Protein AF-0000000076065727 (afdb_homodimer)

Radius of gyration: 20.32 Å; Cα contacts (8 Å, |Δi|>4): 740; chains: 2; bounding box: 32×68×44 Å

Organism: Dicentrarchus labrax (NCBI:txid13489)

Solvent-accessible surface area (backbone atoms only — not comparable to full-atom values): 15071 Å² total; per-residue (Å²): 43,41,52,38,26,87,69,12,30,67,60,33,26,39,52,45,35,35,47,20,70,47,58,46,45,59,15,28,48,42,33,45,42,71,75,45,34,38,30,34,37,10,70,72,46,74,75,79,45,56,55,24,84,78,73,44,63,38,70,69,40,68,48,96,85,51,63,32,70,40,60,31,29,26,28,46,38,59,85,56,86,46,38,32,43,41,26,31,32,37,26,60,26,60,39,65,87,45,48,82,70,41,27,52,31,34,32,54,77,64,60,64,66,59,53,53,53,57,52,66,53,62,46,39,87,87,70,23,26,42,72,62,87,47,58,26,63,35,62,48,43,34,41,33,56,76,43,122,44,41,52,38,27,88,70,14,29,67,60,32,26,39,52,45,36,36,46,19,69,46,58,47,45,60,14,28,48,42,32,44,43,71,73,45,35,37,31,32,37,11,71,74,47,74,74,80,46,56,54,24,85,78,73,44,62,38,70,68,37,68,50,96,84,52,66,33,71,40,59,32,29,25,28,47,40,59,86,55,85,45,38,32,43,41,26,32,31,37,25,60,27,60,38,66,87,46,47,80,69,40,27,51,30,33,33,54,78,64,62,64,65,58,52,53,54,59,53,66,54,61,46,38,89,87,69,22,26,42,74,62,88,45,58,25,62,35,62,49,44,34,41,33,57,77,43,123

Structure (mmCIF, N/CA/C/O backbone):
data_AF-0000000076065727-model_v1
#
loop_
_entity.id
_entity.type
_entity.pdbx_description
1 polymer 'Peptidyl-prolyl cis-trans isomerase'
#
loop_
_atom_site.group_PDB
_atom_site.id
_atom_site.type_symbol
_atom_site.label_atom_id
_atom_site.label_alt_id
_atom_site.label_comp_id
_atom_site.label_asym_id
_atom_site.label_entity_id
_atom_site.label_seq_id
_atom_site.pdbx_PDB_ins_code
_atom_site.Cartn_x
_atom_site.Cartn_y
_atom_site.Cartn_z
_atom_site.occupancy
_atom_site.B_iso_or_equiv
_atom_site.auth_seq_id
_atom_site.auth_comp_id
_atom_site.auth_asym_id
_atom_site.auth_atom_id
_atom_site.pdbx_PDB_model_num
ATOM 1 N N . MET A 1 1 ? 6.582 8.008 -0.818 1 95.94 1 MET A N 1
ATOM 2 C CA . MET A 1 1 ? 6.82 7.852 0.614 1 95.94 1 MET A CA 1
ATOM 3 C C . MET A 1 1 ? 6.887 6.375 0.997 1 95.94 1 MET A C 1
ATOM 5 O O . MET A 1 1 ? 6.184 5.547 0.419 1 95.94 1 MET A O 1
ATOM 9 N N . PHE A 1 2 ? 7.797 6.082 1.931 1 96.12 2 PHE A N 1
ATOM 10 C CA . PHE A 1 2 ? 7.949 4.773 2.551 1 96.12 2 PHE A CA 1
ATOM 11 C C . PHE A 1 2 ? 7.062 4.652 3.785 1 96.12 2 PHE A C 1
ATOM 13 O O . PHE A 1 2 ? 6.973 5.586 4.586 1 96.12 2 PHE A O 1
ATOM 20 N N . LEU A 1 3 ? 6.406 3.498 3.959 1 97.25 3 LEU A N 1
ATOM 21 C CA . LEU A 1 3 ? 5.52 3.293 5.098 1 97.25 3 LEU A CA 1
ATOM 22 C C . LEU A 1 3 ? 6.156 2.359 6.121 1 97.25 3 LEU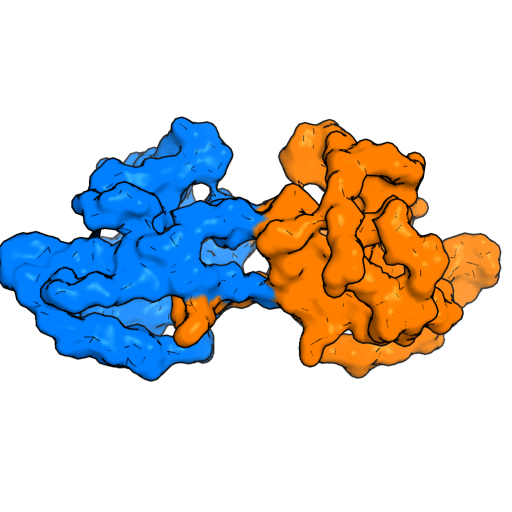 A C 1
ATOM 24 O O . LEU A 1 3 ? 6.777 1.359 5.758 1 97.25 3 LEU A O 1
ATOM 28 N N . PHE A 1 4 ? 5.977 2.723 7.395 1 96.75 4 PHE A N 1
ATOM 29 C CA . PHE A 1 4 ? 6.52 1.927 8.492 1 96.75 4 PHE A CA 1
ATOM 30 C C . PHE A 1 4 ? 5.488 0.918 8.984 1 96.75 4 PHE A C 1
ATOM 32 O O . PHE A 1 4 ? 5.039 0.992 10.133 1 96.75 4 PHE A O 1
ATOM 39 N N . CYS A 1 5 ? 5.254 -0.107 8.273 1 93.75 5 CYS A N 1
ATOM 40 C CA . CYS A 1 5 ? 4.156 -1.031 8.531 1 93.75 5 CYS A CA 1
ATOM 41 C C . CYS A 1 5 ? 4.453 -1.905 9.742 1 93.75 5 CYS A C 1
ATOM 43 O O . CYS A 1 5 ? 3.533 -2.359 10.43 1 93.75 5 CYS A O 1
ATOM 45 N N . GLU A 1 6 ? 5.723 -2.109 10.07 1 91.69 6 GLU A N 1
ATOM 46 C CA . GLU A 1 6 ? 6.066 -2.926 11.227 1 91.69 6 GLU A CA 1
ATOM 47 C C . GLU A 1 6 ? 5.836 -2.162 12.531 1 91.69 6 GLU A C 1
ATOM 49 O O . GLU A 1 6 ? 5.395 -2.74 13.523 1 91.69 6 GLU A O 1
ATOM 54 N N . ARG A 1 7 ? 6.027 -0.904 12.539 1 94.38 7 ARG A N 1
ATOM 55 C CA . ARG A 1 7 ? 5.992 -0.115 13.766 1 94.38 7 ARG A CA 1
ATOM 56 C C . ARG A 1 7 ? 4.621 0.52 13.969 1 94.38 7 ARG A C 1
ATOM 58 O O . ARG A 1 7 ? 4.195 0.746 15.102 1 94.38 7 ARG A O 1
ATOM 65 N N . SER A 1 8 ? 3.957 0.818 12.891 1 97.06 8 SER A N 1
ATOM 66 C CA . SER A 1 8 ? 2.621 1.405 12.945 1 97.06 8 SER A CA 1
ATOM 67 C C . SER A 1 8 ? 1.647 0.654 12.047 1 97.06 8 SER A C 1
ATOM 69 O O . SER A 1 8 ? 1.076 1.234 11.125 1 97.06 8 SER A O 1
ATOM 71 N N . PRO A 1 9 ? 1.41 -0.579 12.344 1 94.44 9 PRO A N 1
ATOM 72 C CA . PRO A 1 9 ? 0.658 -1.443 11.43 1 94.44 9 PRO A CA 1
ATOM 73 C C . PRO A 1 9 ? -0.774 -0.963 11.211 1 94.44 9 PRO A C 1
ATOM 75 O O . PRO A 1 9 ? -1.284 -1.03 10.086 1 94.44 9 PRO A O 1
ATOM 78 N N . LYS A 1 10 ? -1.435 -0.457 12.227 1 95.94 10 LYS A N 1
ATOM 79 C CA . LYS A 1 10 ? -2.824 -0.034 12.07 1 95.94 10 LYS A CA 1
ATOM 80 C C . LYS A 1 10 ? -2.922 1.232 11.227 1 95.94 10 LYS A C 1
ATOM 82 O O . LYS A 1 10 ? -3.807 1.351 10.375 1 95.94 10 LYS A O 1
ATOM 87 N N . SER A 1 11 ? -2.049 2.143 11.469 1 98 11 SER A N 1
ATOM 88 C CA . SER A 1 11 ? -2.023 3.373 10.688 1 98 11 SER A CA 1
ATOM 89 C C . SER A 1 11 ? -1.727 3.088 9.219 1 98 11 SER A C 1
ATOM 91 O O . SER A 1 11 ? -2.367 3.652 8.328 1 98 11 SER A O 1
ATOM 93 N N . CYS A 1 12 ? -0.779 2.211 9.008 1 97.25 12 CYS A N 1
ATOM 94 C CA . CYS A 1 12 ? -0.436 1.852 7.641 1 97.25 12 CYS A CA 1
ATOM 95 C C . CYS A 1 12 ? -1.592 1.127 6.961 1 97.25 12 CYS A C 1
ATOM 97 O O . CYS A 1 12 ? -1.91 1.406 5.805 1 97.25 12 CYS A O 1
ATOM 99 N N . GLU A 1 13 ? -2.201 0.188 7.676 1 94.19 13 GLU A N 1
ATOM 100 C CA . GLU A 1 13 ? -3.361 -0.513 7.129 1 94.19 13 GLU A CA 1
ATOM 101 C C . GLU A 1 13 ? -4.473 0.466 6.758 1 94.19 13 GLU A C 1
ATOM 103 O O . GLU A 1 13 ? -5.027 0.39 5.66 1 94.19 13 GLU A O 1
ATOM 108 N N . ASN A 1 14 ? -4.781 1.38 7.672 1 96.38 14 ASN A N 1
ATOM 109 C CA . ASN A 1 14 ? -5.785 2.414 7.445 1 96.38 14 ASN A CA 1
ATOM 110 C C . ASN A 1 14 ? -5.457 3.25 6.211 1 96.38 14 ASN A C 1
ATOM 112 O O . ASN A 1 14 ? -6.297 3.41 5.324 1 96.38 14 ASN A O 1
ATOM 116 N N . PHE A 1 15 ? -4.227 3.727 6.125 1 97.56 15 PHE A N 1
ATOM 117 C CA . PHE A 1 15 ? -3.787 4.594 5.039 1 97.56 15 PHE A CA 1
ATOM 118 C C . PHE A 1 15 ? -3.85 3.863 3.701 1 97.56 15 PHE A C 1
ATOM 120 O O . PHE A 1 15 ? -4.41 4.379 2.732 1 97.56 15 PHE A O 1
ATOM 127 N N . LEU A 1 16 ? -3.346 2.654 3.674 1 95.25 16 LEU A N 1
ATOM 128 C CA . LEU A 1 16 ? -3.252 1.895 2.432 1 95.25 16 LEU A CA 1
ATOM 129 C C . LEU A 1 16 ? -4.633 1.485 1.938 1 95.25 16 LEU A C 1
ATOM 131 O O . LEU A 1 16 ? -4.902 1.521 0.734 1 95.25 16 LEU A O 1
ATOM 135 N N . ALA A 1 17 ? -5.496 1.079 2.867 1 93.06 17 ALA A N 1
ATOM 136 C CA . ALA A 1 17 ? -6.855 0.711 2.477 1 93.06 17 ALA A CA 1
ATOM 137 C C . ALA A 1 17 ? -7.613 1.918 1.931 1 93.06 17 ALA A C 1
ATOM 139 O O . ALA A 1 17 ? -8.352 1.803 0.948 1 93.06 17 ALA A O 1
ATOM 140 N N . LEU A 1 18 ? -7.426 3.045 2.549 1 95.31 18 LEU A N 1
ATOM 141 C CA . LEU A 1 18 ? -8.062 4.266 2.064 1 95.31 18 LEU A CA 1
ATOM 142 C C . LEU A 1 18 ? -7.508 4.66 0.7 1 95.31 18 LEU A C 1
ATOM 144 O O . LEU A 1 18 ? -8.258 5.109 -0.172 1 95.31 18 LEU A O 1
ATOM 148 N N . CYS A 1 19 ? -6.215 4.543 0.496 1 94.25 19 CYS A N 1
ATOM 149 C CA . CYS A 1 19 ? -5.641 4.785 -0.823 1 94.25 19 CYS A CA 1
ATOM 150 C C . CYS A 1 19 ? -6.281 3.879 -1.869 1 94.25 19 CYS A C 1
ATOM 152 O O . CYS A 1 19 ? -6.66 4.34 -2.947 1 94.25 19 CYS A O 1
ATOM 154 N N . ALA A 1 20 ? -6.41 2.602 -1.515 1 90.94 20 ALA A N 1
ATOM 155 C CA . ALA A 1 20 ? -6.902 1.598 -2.453 1 90.94 20 ALA A CA 1
ATOM 156 C C . ALA A 1 20 ? -8.344 1.894 -2.869 1 90.94 20 ALA A C 1
ATOM 158 O O . ALA A 1 20 ? -8.742 1.591 -3.996 1 90.94 20 ALA A O 1
ATOM 159 N N . SER A 1 21 ? -9.031 2.535 -2.045 1 91.12 21 SER A N 1
ATOM 160 C CA . SER A 1 21 ? -10.438 2.824 -2.322 1 91.12 21 SER A CA 1
ATOM 161 C C . SER A 1 21 ? -10.594 4.176 -3.008 1 91.12 21 SER A C 1
ATOM 163 O O . SER A 1 21 ? -11.711 4.586 -3.326 1 91.12 21 SER A O 1
ATOM 165 N N . GLY A 1 22 ? -9.539 4.871 -3.133 1 93.38 22 GLY A N 1
ATOM 166 C CA . GLY A 1 22 ? -9.609 6.188 -3.754 1 93.38 22 GLY A CA 1
ATOM 167 C C . GLY A 1 22 ? -10.055 7.273 -2.797 1 93.38 22 GLY A C 1
ATOM 168 O O . GLY A 1 22 ? -10.406 8.375 -3.225 1 93.38 22 GLY A O 1
ATOM 169 N N . PHE A 1 23 ? -10.086 6.992 -1.552 1 94.75 23 PHE A N 1
ATOM 170 C CA . PHE A 1 23 ? -10.586 7.895 -0.52 1 94.75 23 PHE A CA 1
ATOM 171 C C . PHE A 1 23 ? -9.859 9.234 -0.569 1 94.75 23 PHE A C 1
ATOM 173 O O . PHE A 1 23 ? -10.469 10.281 -0.355 1 94.75 23 PHE A O 1
ATOM 180 N N . TYR A 1 24 ? -8.586 9.25 -0.856 1 96.94 24 TYR A N 1
ATOM 181 C CA . TYR A 1 24 ? -7.766 10.453 -0.754 1 96.94 24 TYR A CA 1
ATOM 182 C C . TYR A 1 24 ? -7.777 11.234 -2.062 1 96.94 24 TYR A C 1
ATOM 184 O O . TYR A 1 24 ? -7.273 12.359 -2.125 1 96.94 24 TYR A O 1
ATOM 192 N N . ASN A 1 25 ? -8.367 10.594 -3.111 1 95.56 25 ASN A N 1
ATOM 193 C CA . ASN A 1 25 ? -8.422 11.312 -4.383 1 95.56 25 ASN A CA 1
ATOM 194 C C . ASN A 1 25 ? -9.195 12.617 -4.258 1 95.56 25 ASN A C 1
ATOM 196 O O . ASN A 1 25 ? -10.352 12.625 -3.82 1 95.56 25 ASN A O 1
ATOM 200 N N . GLY A 1 26 ? -8.5 13.703 -4.543 1 96.62 26 GLY A N 1
ATOM 201 C CA . GLY A 1 26 ? -9.148 15 -4.535 1 96.62 26 GLY A CA 1
ATOM 202 C C . GLY A 1 26 ? -9.07 15.703 -3.191 1 96.62 26 GLY A C 1
ATOM 203 O O . GLY A 1 26 ? -9.484 16.859 -3.061 1 96.62 26 GLY A O 1
ATOM 204 N N . CYS A 1 27 ? -8.609 15.062 -2.227 1 97.81 27 CYS A N 1
ATOM 205 C CA . CYS A 1 27 ? -8.461 15.719 -0.934 1 97.81 27 CYS A CA 1
ATOM 206 C C . CYS A 1 27 ? -7.559 16.938 -1.047 1 97.81 27 CYS A C 1
ATOM 208 O O . CYS A 1 27 ? -6.539 16.906 -1.733 1 97.81 27 CYS A O 1
ATOM 210 N N . ILE A 1 28 ? -7.867 18.016 -0.384 1 97.88 28 ILE A N 1
ATOM 211 C CA . ILE A 1 28 ? -7.07 19.234 -0.416 1 97.88 28 ILE A CA 1
ATOM 212 C C . ILE A 1 28 ? -6.141 19.281 0.795 1 97.88 28 ILE A C 1
ATOM 214 O O . ILE A 1 28 ? -6.41 18.625 1.813 1 97.88 28 ILE A O 1
ATOM 218 N N . PHE A 1 29 ? -5.047 19.984 0.594 1 98.25 29 PHE A N 1
ATOM 219 C CA . PHE A 1 29 ? -4.246 20.391 1.742 1 98.25 29 PHE A CA 1
ATOM 220 C C . PHE A 1 29 ? -4.887 21.578 2.455 1 98.25 29 PHE A C 1
ATOM 222 O O . PHE A 1 29 ? -4.742 22.719 2.021 1 98.25 29 PHE A O 1
ATOM 229 N N . HIS A 1 30 ? -5.52 21.297 3.564 1 98.38 30 HIS A N 1
ATOM 230 C CA . HIS A 1 30 ? -6.43 22.297 4.129 1 98.38 30 HIS A CA 1
ATOM 231 C C . HIS A 1 30 ? -5.746 23.125 5.211 1 98.38 30 HIS A C 1
ATOM 233 O O . HIS A 1 30 ? -6.293 24.125 5.672 1 98.38 30 HIS A O 1
ATOM 239 N N . ARG A 1 31 ? -4.625 22.766 5.684 1 98.62 31 ARG A N 1
ATOM 240 C CA . ARG A 1 31 ? -3.836 23.5 6.672 1 98.62 31 ARG A CA 1
ATOM 241 C C . ARG A 1 31 ? -2.348 23.422 6.348 1 98.62 31 ARG A C 1
ATOM 243 O O . ARG A 1 31 ? -1.804 22.328 6.148 1 98.62 31 ARG A O 1
ATOM 250 N N . ASN A 1 32 ? -1.722 24.562 6.203 1 98.75 32 ASN A N 1
ATOM 251 C CA . ASN A 1 32 ? -0.327 24.656 5.785 1 98.75 32 ASN A CA 1
ATOM 252 C C . ASN A 1 32 ? 0.419 25.719 6.594 1 98.75 32 ASN A C 1
ATOM 254 O O . ASN A 1 32 ? 0.126 26.906 6.48 1 98.75 32 ASN A O 1
ATOM 258 N N . ILE A 1 33 ? 1.364 25.25 7.387 1 98.69 33 ILE A N 1
ATOM 259 C CA . ILE A 1 33 ? 2.133 26.156 8.234 1 98.69 33 ILE A CA 1
ATOM 260 C C . ILE A 1 33 ? 3.619 26.031 7.902 1 98.69 33 ILE A C 1
ATOM 262 O O . ILE A 1 33 ? 4.254 25.031 8.227 1 98.69 33 ILE A O 1
ATOM 266 N N . LYS A 1 34 ? 4.141 27.109 7.285 1 98.44 34 LYS A N 1
ATOM 267 C CA . LYS A 1 34 ? 5.547 27.141 6.883 1 98.44 34 LYS A CA 1
ATOM 268 C C . LYS A 1 34 ? 6.461 26.812 8.062 1 98.44 34 LYS A C 1
ATOM 270 O O . LYS A 1 34 ? 6.285 27.344 9.156 1 98.44 34 LYS A O 1
ATOM 275 N N . GLY A 1 35 ? 7.414 25.906 7.793 1 98.38 35 GLY A N 1
ATOM 276 C CA . GLY A 1 35 ? 8.383 25.531 8.812 1 98.38 35 GLY A CA 1
ATOM 277 C C . GLY A 1 35 ? 7.859 24.469 9.766 1 98.38 35 GLY A C 1
ATOM 278 O O . GLY A 1 35 ? 8.617 23.922 10.57 1 98.38 35 GLY A O 1
ATOM 279 N N . PHE A 1 36 ? 6.602 24.125 9.734 1 98.62 36 PHE A N 1
ATOM 280 C CA . PHE A 1 36 ? 6.004 23.172 10.656 1 98.62 36 PHE A CA 1
ATOM 281 C C . PHE A 1 36 ? 5.469 21.953 9.906 1 98.62 36 PHE A C 1
ATOM 283 O O . PHE A 1 36 ? 6.156 20.938 9.789 1 98.62 36 PHE A O 1
ATOM 290 N N . MET A 1 37 ? 4.281 22.125 9.258 1 98.81 37 MET A N 1
ATOM 291 C CA . MET A 1 37 ? 3.721 20.953 8.594 1 98.81 37 MET A CA 1
ATOM 292 C C . MET A 1 37 ? 2.617 21.344 7.617 1 98.81 37 MET A C 1
ATOM 294 O O . MET A 1 37 ? 2.213 22.516 7.578 1 98.81 37 MET A O 1
ATOM 298 N N . VAL A 1 38 ? 2.25 20.406 6.773 1 98.62 38 VAL A N 1
ATOM 299 C CA . VAL A 1 38 ? 1.088 20.531 5.902 1 98.62 38 VAL A CA 1
ATOM 300 C C . VAL A 1 38 ? 0.161 19.328 6.109 1 98.62 38 VAL A C 1
ATOM 302 O O . VAL A 1 38 ? 0.622 18.188 6.227 1 98.62 38 VAL A O 1
ATOM 305 N N . GLN A 1 39 ? -1.126 19.625 6.195 1 98.69 39 GLN A N 1
ATOM 306 C CA . GLN A 1 39 ? -2.113 18.625 6.598 1 98.69 39 GLN A CA 1
ATOM 307 C C . GLN A 1 39 ? -3.154 18.422 5.504 1 98.69 39 GLN A C 1
ATOM 309 O O . GLN A 1 39 ? -3.545 19.359 4.816 1 98.69 39 GLN A O 1
ATOM 314 N N . THR A 1 40 ? -3.605 17.172 5.324 1 98.62 40 THR A N 1
ATOM 315 C CA . THR A 1 40 ? -4.621 16.75 4.363 1 98.62 40 THR A CA 1
ATOM 316 C C . THR A 1 40 ? -5.359 15.508 4.859 1 98.62 40 THR A C 1
ATOM 318 O O . THR A 1 40 ? -5.273 15.156 6.039 1 98.62 40 THR A O 1
ATOM 321 N N . GLY A 1 41 ? -6.164 14.914 4.004 1 98.5 41 GLY A N 1
ATOM 322 C CA . GLY A 1 41 ? -6.789 13.625 4.281 1 98.5 41 GLY A CA 1
ATOM 323 C C . GLY A 1 41 ? -8.227 13.75 4.75 1 98.5 41 GLY A C 1
ATOM 324 O O . GLY A 1 41 ? -8.797 12.797 5.277 1 98.5 41 GLY A O 1
ATOM 325 N N . ASP A 1 42 ? -8.805 14.93 4.648 1 98.31 42 ASP A N 1
ATOM 326 C CA . ASP A 1 42 ? -10.211 15.188 4.91 1 98.31 42 ASP A CA 1
ATOM 327 C C . ASP A 1 42 ? -10.984 15.383 3.609 1 98.31 42 ASP A C 1
ATOM 329 O O . ASP A 1 42 ? -10.875 16.422 2.969 1 98.31 42 ASP A O 1
ATOM 333 N N . PRO A 1 43 ? -11.812 14.359 3.24 1 97.38 43 PRO A N 1
ATOM 334 C CA . PRO A 1 43 ? -12.547 14.5 1.982 1 97.38 43 PRO A CA 1
ATOM 335 C C . PRO A 1 43 ? -13.469 15.711 1.97 1 97.38 43 PRO A C 1
ATOM 337 O O . PRO A 1 43 ? -13.828 16.203 0.898 1 97.38 43 PRO A O 1
ATOM 340 N N . THR A 1 44 ? -13.852 16.203 3.08 1 97 44 THR A N 1
ATOM 341 C C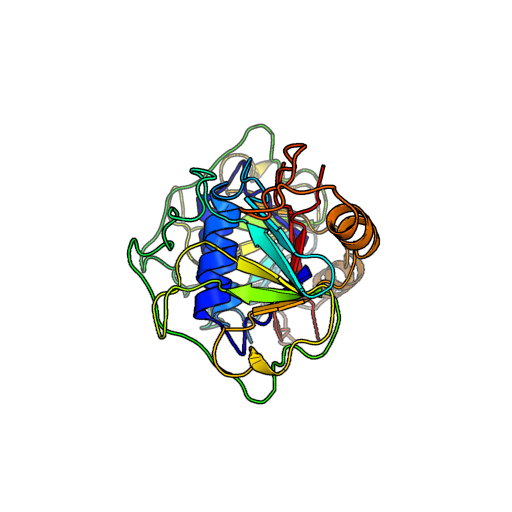A . THR A 1 44 ? -14.734 17.375 3.135 1 97 44 THR A CA 1
ATOM 342 C C . THR A 1 44 ? -13.938 18.656 2.977 1 97 44 THR A C 1
ATOM 344 O O . THR A 1 44 ? -14.516 19.734 2.752 1 97 44 THR A O 1
ATOM 347 N N . GLY A 1 45 ? -12.648 18.641 3.227 1 96.5 45 GLY A N 1
ATOM 348 C CA . GLY A 1 45 ? -11.773 19.781 3.072 1 96.5 45 GLY A CA 1
ATOM 349 C C . GLY A 1 45 ? -11.891 20.781 4.211 1 96.5 45 GLY A C 1
ATOM 350 O O . GLY A 1 45 ? -11.266 21.844 4.176 1 96.5 45 GLY A O 1
ATOM 351 N N . THR A 1 46 ? -12.609 20.484 5.246 1 95.62 46 THR A N 1
ATOM 352 C CA . THR A 1 46 ? -12.875 21.422 6.324 1 95.62 46 THR A CA 1
ATOM 353 C C . THR A 1 46 ? -11.812 21.312 7.414 1 95.62 46 THR A C 1
ATOM 355 O O . THR A 1 46 ? -11.648 22.234 8.227 1 95.62 46 THR A O 1
ATOM 358 N N . GLY A 1 47 ? -11.195 20.219 7.473 1 96 47 GLY A N 1
ATOM 359 C CA . GLY A 1 47 ? -10.281 19.938 8.562 1 96 47 GLY A CA 1
ATOM 360 C C . GLY A 1 47 ? -10.938 19.219 9.727 1 96 47 GLY A C 1
ATOM 361 O O . GLY A 1 47 ? -10.266 18.812 10.672 1 96 47 GLY A O 1
ATOM 362 N N . LYS A 1 48 ? -12.219 18.969 9.57 1 95.06 48 LYS A N 1
ATOM 363 C CA . LYS A 1 48 ? -12.953 18.359 10.672 1 95.06 48 LYS A CA 1
ATOM 364 C C . LYS A 1 48 ? -13.531 17.016 10.266 1 95.06 48 LYS A C 1
ATOM 366 O O . LYS A 1 48 ? -14.141 16.328 11.086 1 95.06 48 LYS A O 1
ATOM 371 N N . GLY A 1 49 ? -13.32 16.672 9.07 1 96.44 49 GLY A N 1
ATOM 372 C CA . GLY A 1 49 ? -13.914 15.445 8.555 1 96.44 49 GLY A CA 1
ATOM 373 C C . GLY A 1 49 ? -12.914 14.32 8.398 1 96.44 49 GLY A C 1
ATOM 374 O O . GLY A 1 49 ? -11.742 14.469 8.734 1 96.44 49 GLY A O 1
ATOM 375 N N . GLY A 1 50 ? -13.461 13.195 7.844 1 97.06 50 GLY A N 1
ATOM 376 C CA . GLY A 1 50 ? -12.664 12 7.602 1 97.06 50 GLY A CA 1
ATOM 377 C C . GLY A 1 50 ? -12.922 10.891 8.602 1 97.06 50 GLY A C 1
ATOM 378 O O . GLY A 1 50 ? -13.336 11.156 9.734 1 97.06 50 GLY A O 1
ATOM 379 N N . THR A 1 51 ? -12.734 9.766 8.133 1 97.62 51 THR A N 1
ATOM 380 C CA . THR A 1 51 ? -12.961 8.57 8.945 1 97.62 51 THR A CA 1
ATOM 381 C C . THR A 1 51 ? -11.977 7.469 8.57 1 97.62 51 THR A C 1
ATOM 383 O O . THR A 1 51 ? -11.438 7.457 7.465 1 97.62 51 THR A O 1
ATOM 386 N N . SER A 1 52 ? -11.68 6.652 9.617 1 97.81 52 SER A N 1
ATOM 387 C CA . SER A 1 52 ? -10.844 5.484 9.344 1 97.81 52 SER A CA 1
ATOM 388 C C . SER A 1 52 ? -11.609 4.434 8.547 1 97.81 52 SER A C 1
ATOM 390 O O . SER A 1 52 ? -12.812 4.566 8.328 1 97.81 52 SER A O 1
ATOM 392 N N . ILE A 1 53 ? -10.914 3.406 8.148 1 94.38 53 ILE A N 1
ATOM 393 C CA . ILE A 1 53 ? -11.539 2.309 7.418 1 94.38 53 ILE A CA 1
ATOM 394 C C . ILE A 1 53 ? -12.469 1.528 8.344 1 94.38 53 ILE A C 1
ATOM 396 O O . ILE A 1 53 ? -13.305 0.752 7.883 1 94.38 53 ILE A O 1
ATOM 400 N N . TRP A 1 54 ? -12.375 1.745 9.578 1 94.75 54 TRP A N 1
ATOM 401 C CA . TRP A 1 54 ? -13.188 1.014 10.547 1 94.75 54 TRP A CA 1
ATOM 402 C C . TRP A 1 54 ? -14.414 1.82 10.953 1 94.75 54 TRP A C 1
ATOM 404 O O . TRP A 1 54 ? -15.211 1.379 11.781 1 94.75 54 TRP A O 1
ATOM 414 N N . GLY A 1 55 ? -14.531 2.957 10.43 1 96.81 55 GLY A N 1
ATOM 415 C CA . GLY A 1 55 ? -15.695 3.783 10.695 1 96.81 55 GLY A CA 1
ATOM 416 C C . GLY A 1 55 ? -15.672 4.43 12.062 1 96.81 55 GLY A C 1
ATOM 417 O O . GLY A 1 55 ? -16.703 4.922 12.539 1 96.81 55 GLY A O 1
ATOM 418 N N . ARG A 1 56 ? -14.555 4.352 12.703 1 97.62 56 ARG A N 1
ATOM 419 C CA . ARG A 1 56 ? -14.352 4.914 14.039 1 97.62 56 ARG A CA 1
ATOM 420 C C . ARG A 1 56 ? -12.906 5.363 14.219 1 97.62 56 ARG A C 1
ATOM 422 O O . ARG A 1 56 ? -12.039 5.043 13.398 1 97.62 56 ARG A O 1
ATOM 429 N N . LYS A 1 57 ? -12.664 6.082 15.289 1 98.25 57 LYS A N 1
ATOM 430 C CA . LYS A 1 57 ? -11.297 6.445 15.641 1 98.25 57 LYS A CA 1
ATOM 431 C C . LYS A 1 57 ? -10.5 5.227 16.109 1 98.25 57 LYS A C 1
ATOM 433 O O . LYS A 1 57 ? -11.086 4.242 16.578 1 98.25 57 LYS A O 1
ATOM 438 N N . PHE A 1 58 ? -9.211 5.301 15.953 1 98.12 58 PHE A N 1
ATOM 439 C CA . PHE A 1 58 ? -8.391 4.176 16.391 1 98.12 58 PHE A CA 1
ATOM 440 C C . PHE A 1 58 ? -7.184 4.668 17.172 1 98.12 58 PHE A C 1
ATOM 442 O O . PHE A 1 58 ? -6.895 5.867 17.203 1 98.12 58 PHE A O 1
ATOM 449 N N . GLU A 1 59 ? -6.52 3.855 17.828 1 98.5 59 GLU A N 1
ATOM 450 C CA . GLU A 1 59 ? -5.512 4.148 18.844 1 98.5 59 GLU A CA 1
ATOM 451 C C . GLU A 1 59 ? -4.199 4.59 18.203 1 98.5 59 GLU A C 1
ATOM 453 O O . GLU A 1 59 ? -3.91 4.242 17.062 1 98.5 59 GLU A O 1
ATOM 458 N N . ASP A 1 60 ? -3.422 5.305 18.984 1 98.62 60 ASP A N 1
ATOM 459 C CA . ASP A 1 60 ? -2.08 5.715 18.578 1 98.62 60 ASP A CA 1
ATOM 460 C C . ASP A 1 60 ? -1.111 4.539 18.609 1 98.62 60 ASP A C 1
ATOM 462 O O . ASP A 1 60 ? -1.332 3.568 19.344 1 98.62 60 ASP A O 1
ATOM 466 N N . GLU A 1 61 ? -0.092 4.613 17.812 1 98.06 61 GLU A N 1
ATOM 467 C CA . GLU A 1 61 ? 1.006 3.652 17.75 1 98.06 61 GLU A CA 1
ATOM 468 C C . GLU A 1 61 ? 2.357 4.348 17.891 1 98.06 61 GLU A C 1
ATOM 470 O O . GLU A 1 61 ? 3.129 4.414 16.938 1 98.06 61 GLU A O 1
ATOM 475 N N . TYR A 1 62 ? 2.648 4.73 19.125 1 97.25 62 TYR A N 1
ATOM 476 C CA . TYR A 1 62 ? 3.889 5.453 19.375 1 97.25 62 TYR A CA 1
ATOM 477 C C . TYR A 1 62 ? 5.09 4.516 19.328 1 97.25 62 TYR A C 1
ATOM 479 O O . TYR A 1 62 ? 4.992 3.352 19.719 1 97.25 62 TYR A O 1
ATOM 487 N N . SER A 1 63 ? 6.141 5.004 18.797 1 95.38 63 SER A N 1
ATOM 488 C CA . SER A 1 63 ? 7.414 4.289 18.75 1 95.38 63 SER A CA 1
ATOM 489 C C . SER A 1 63 ? 8.578 5.199 19.141 1 95.38 63 SER A C 1
ATOM 491 O O . SER A 1 63 ? 8.648 6.344 18.688 1 95.38 63 SER A O 1
ATOM 493 N N . GLU A 1 64 ? 9.492 4.672 19.938 1 93.5 64 GLU A N 1
ATOM 494 C CA . GLU A 1 64 ? 10.688 5.43 20.297 1 93.5 64 GLU A CA 1
ATOM 495 C C . GLU A 1 64 ? 11.641 5.551 19.109 1 93.5 64 GLU A C 1
ATOM 497 O O . GLU A 1 64 ? 12.531 6.402 19.109 1 93.5 64 GLU A O 1
ATOM 502 N N . HIS A 1 65 ? 11.391 4.746 18.125 1 95.38 65 HIS A N 1
ATOM 503 C CA . HIS A 1 65 ? 12.297 4.695 16.984 1 95.38 65 HIS A CA 1
ATOM 504 C C . HIS A 1 65 ? 11.789 5.562 15.828 1 95.38 65 HIS A C 1
ATOM 506 O O . HIS A 1 65 ? 12.5 5.766 14.836 1 95.38 65 HIS A O 1
ATOM 512 N N . LEU A 1 66 ? 10.594 5.953 15.93 1 97.25 66 LEU A N 1
ATOM 513 C CA . LEU A 1 66 ? 10 6.832 14.93 1 97.25 66 LEU A CA 1
ATOM 514 C C . LEU A 1 66 ? 9.766 8.227 15.5 1 97.25 66 LEU A C 1
ATOM 516 O O . LEU A 1 66 ? 8.93 8.406 16.375 1 97.25 66 LEU A O 1
ATOM 520 N N . LYS A 1 67 ? 10.539 9.164 14.977 1 97.88 67 LYS A N 1
ATOM 521 C CA . LYS A 1 67 ? 10.508 10.523 15.5 1 97.88 67 LYS A CA 1
ATOM 522 C C . LYS A 1 67 ? 10.219 11.531 14.383 1 97.88 67 LYS A C 1
ATOM 524 O O . LYS A 1 67 ? 10.445 11.25 13.211 1 97.88 67 LYS A O 1
ATOM 529 N N . HIS A 1 68 ? 9.75 12.664 14.82 1 98.56 68 HIS A N 1
ATOM 530 C CA . HIS A 1 68 ? 9.602 13.805 13.914 1 98.56 68 HIS A CA 1
ATOM 531 C C . HIS A 1 68 ? 10.898 14.609 13.828 1 98.56 68 HIS A C 1
ATOM 533 O O . HIS A 1 68 ? 10.898 15.812 14.094 1 98.56 68 HIS A O 1
ATOM 539 N N . ASN A 1 69 ? 11.906 13.961 13.289 1 98.12 69 ASN A N 1
ATOM 540 C CA . ASN A 1 69 ? 13.242 14.531 13.477 1 98.12 69 ASN A CA 1
ATOM 541 C C . ASN A 1 69 ? 13.828 15.016 12.156 1 98.12 69 ASN A C 1
ATOM 543 O O . ASN A 1 69 ? 14.977 15.477 12.117 1 98.12 69 ASN A O 1
ATOM 547 N N . VAL A 1 70 ? 13.188 14.898 11.141 1 97.62 70 VAL A N 1
ATOM 548 C CA . VAL A 1 70 ? 13.648 15.359 9.836 1 97.62 70 VAL A CA 1
ATOM 549 C C . VAL A 1 70 ? 12.469 15.852 9.008 1 97.62 70 VAL A C 1
ATOM 551 O O . VAL A 1 70 ? 11.312 15.641 9.383 1 97.62 70 VAL A O 1
ATOM 554 N N . ARG A 1 71 ? 12.82 16.578 7.887 1 98.19 71 ARG A N 1
ATOM 555 C CA . ARG A 1 71 ? 11.828 16.969 6.891 1 98.19 71 ARG A CA 1
ATOM 556 C C . ARG A 1 71 ? 11.195 15.742 6.242 1 98.19 71 ARG A C 1
ATOM 558 O O . ARG A 1 71 ? 11.898 14.773 5.93 1 98.19 71 ARG A O 1
ATOM 565 N N . GLY A 1 72 ? 9.875 15.742 6.074 1 98.38 72 GLY A N 1
ATOM 566 C CA . GLY A 1 72 ? 9.219 14.719 5.281 1 98.38 72 GLY A CA 1
ATOM 567 C C . GLY A 1 72 ? 8.672 13.57 6.113 1 98.38 72 GLY A C 1
ATOM 568 O O . GLY A 1 72 ? 8.312 12.523 5.578 1 98.38 72 GLY A O 1
ATOM 569 N N . VAL A 1 73 ? 8.617 13.734 7.473 1 98.69 73 VAL A N 1
ATOM 570 C CA . VAL A 1 73 ? 7.965 12.734 8.312 1 98.69 73 VAL A CA 1
ATOM 571 C C . VAL A 1 73 ? 6.453 12.781 8.086 1 98.69 73 VAL A C 1
ATOM 573 O O . VAL A 1 73 ? 5.867 13.859 7.992 1 98.69 73 VAL A O 1
ATOM 576 N N . VAL A 1 74 ? 5.844 11.625 7.969 1 98.75 74 VAL A N 1
ATOM 577 C CA . VAL A 1 74 ? 4.402 11.5 7.777 1 98.75 74 VAL A CA 1
ATOM 578 C C . VAL A 1 74 ? 3.752 10.969 9.055 1 98.75 74 VAL A C 1
ATOM 580 O O . VAL A 1 74 ? 4.125 9.906 9.555 1 98.75 74 VAL A O 1
ATOM 583 N N . SER A 1 75 ? 2.736 11.703 9.5 1 98.88 75 SER A N 1
ATOM 584 C CA . SER A 1 75 ? 2.154 11.391 10.805 1 98.88 75 SER A CA 1
ATOM 585 C C . SER A 1 75 ? 0.642 11.578 10.789 1 98.88 75 SER A C 1
ATOM 587 O O . SER A 1 75 ? 0.119 12.414 10.055 1 98.88 75 SER A O 1
ATOM 589 N N . MET A 1 76 ? -0.032 10.734 11.586 1 98.88 76 MET A N 1
ATOM 590 C CA . MET A 1 76 ? -1.479 10.883 11.727 1 98.88 76 MET A CA 1
ATOM 591 C C . MET A 1 76 ? -1.833 12.195 12.406 1 98.88 76 MET A C 1
ATOM 593 O O . MET A 1 76 ? -1.186 12.594 13.375 1 98.88 76 MET A O 1
ATOM 597 N N . ALA A 1 77 ? -2.795 12.859 11.82 1 98.62 77 ALA A N 1
ATOM 598 C CA . ALA A 1 77 ? -3.451 13.922 12.57 1 98.62 77 ALA A CA 1
ATOM 599 C C . ALA A 1 77 ? -4.484 13.352 13.539 1 98.62 77 ALA A C 1
ATOM 601 O O . ALA A 1 77 ? -5.141 12.352 13.242 1 98.62 77 ALA A O 1
ATOM 602 N N . ASN A 1 78 ? -4.598 13.984 14.688 1 97.12 78 ASN A N 1
ATOM 603 C CA . ASN A 1 78 ? -5.59 13.523 15.648 1 97.12 78 ASN A CA 1
ATOM 604 C C . ASN A 1 78 ? -6.105 14.664 16.516 1 97.12 78 ASN A C 1
ATOM 606 O O . ASN A 1 78 ? -5.633 15.797 16.406 1 97.12 78 ASN A O 1
ATOM 610 N N . ASN A 1 79 ? -7.211 14.414 17.219 1 95.81 79 ASN A N 1
ATOM 611 C CA . ASN A 1 79 ? -7.816 15.344 18.172 1 95.81 79 ASN A CA 1
ATOM 612 C C . ASN A 1 79 ? -7.637 14.875 19.609 1 95.81 79 ASN A C 1
ATOM 614 O O . ASN A 1 79 ? -8.602 14.805 20.375 1 95.81 79 ASN A O 1
ATOM 618 N N . GLY A 1 80 ? -6.43 14.578 19.953 1 96.25 80 GLY A N 1
ATOM 619 C CA . GLY A 1 80 ? -6.09 13.961 21.219 1 96.25 80 GLY A CA 1
ATOM 620 C C . GLY A 1 80 ? -5.703 12.5 21.094 1 96.25 80 GLY A C 1
ATOM 621 O O . GLY A 1 80 ? -5.758 11.93 20 1 96.25 80 GLY A O 1
ATOM 622 N N . PRO A 1 81 ? -5.336 11.883 22.234 1 97.44 81 PRO A N 1
ATOM 623 C CA . PRO A 1 81 ? -4.859 10.5 22.203 1 97.44 81 PRO A CA 1
ATOM 624 C C . PRO A 1 81 ? -5.914 9.531 21.672 1 97.44 81 PRO A C 1
ATOM 626 O O . PRO A 1 81 ? -7.09 9.633 22.031 1 97.44 81 PRO A O 1
ATOM 629 N N . ASN A 1 82 ? -5.535 8.703 20.797 1 98.25 82 ASN A N 1
ATOM 630 C CA . ASN A 1 82 ? -6.316 7.57 20.312 1 98.25 82 ASN A CA 1
ATOM 631 C C . ASN A 1 82 ? -7.527 8.031 19.5 1 98.25 82 ASN A C 1
ATOM 633 O O . ASN A 1 82 ? -8.602 7.434 19.578 1 98.25 82 ASN A O 1
ATOM 637 N N . THR A 1 83 ? -7.375 9.062 18.75 1 98.31 83 THR A N 1
ATOM 638 C CA . THR A 1 83 ? -8.484 9.57 17.953 1 98.31 83 THR A CA 1
ATOM 639 C C . THR A 1 83 ? -8.094 9.672 16.484 1 98.31 83 THR A C 1
ATOM 641 O O . THR A 1 83 ? -8.523 10.602 15.781 1 98.31 83 THR A O 1
ATOM 644 N N . ASN A 1 84 ? -7.246 8.789 16.031 1 98.69 84 ASN A N 1
ATOM 645 C CA . ASN A 1 84 ? -6.832 8.797 14.633 1 98.69 84 ASN A CA 1
ATOM 646 C C . ASN A 1 84 ? -8 8.492 13.695 1 98.69 84 ASN A C 1
ATOM 648 O O . ASN A 1 84 ? -8.875 7.695 14.039 1 98.69 84 ASN A O 1
ATOM 652 N N . GLY A 1 85 ? -8.031 9.141 12.586 1 98.38 85 GLY A N 1
ATOM 653 C CA . GLY A 1 85 ? -9 8.906 11.523 1 98.38 85 GLY A CA 1
ATOM 654 C C . GLY A 1 85 ? -8.352 8.711 10.172 1 98.38 85 GLY A C 1
ATOM 655 O O . GLY A 1 85 ? -7.637 7.727 9.953 1 98.38 85 GLY A O 1
ATOM 656 N N . SER A 1 86 ? -8.609 9.719 9.281 1 98.75 86 SER A N 1
ATOM 657 C CA . SER A 1 86 ? -8.031 9.602 7.949 1 98.75 86 SER A CA 1
ATOM 658 C C . SER A 1 86 ? -7.004 10.695 7.684 1 98.75 86 SER A C 1
ATOM 660 O O . SER A 1 86 ? -6.238 10.617 6.723 1 98.75 86 SER A O 1
ATOM 662 N N . GLN A 1 87 ? -7.031 11.727 8.516 1 98.88 87 GLN A N 1
ATOM 663 C CA . GLN A 1 87 ? -6.184 12.883 8.234 1 98.88 87 GLN A CA 1
ATOM 664 C C . GLN A 1 87 ? -4.738 12.609 8.641 1 98.88 87 GLN A C 1
ATOM 666 O O . GLN A 1 87 ? -4.484 11.914 9.625 1 98.88 87 GLN A O 1
ATOM 671 N N . PHE A 1 88 ? -3.816 13.18 7.895 1 98.88 88 PHE A N 1
ATOM 672 C CA . PHE A 1 88 ? -2.389 13.062 8.172 1 98.88 88 PHE A CA 1
ATOM 673 C C . PHE A 1 88 ? -1.644 14.305 7.699 1 98.88 88 PHE A C 1
ATOM 675 O O . PHE A 1 88 ? -2.223 15.172 7.039 1 98.88 88 PHE A O 1
ATOM 682 N N . PHE A 1 89 ? -0.365 14.453 8.141 1 98.81 89 PHE A N 1
ATOM 683 C CA . PHE A 1 89 ? 0.417 15.617 7.742 1 98.81 89 PHE A CA 1
ATOM 684 C C . PHE A 1 89 ? 1.855 15.227 7.434 1 98.81 89 PHE A C 1
ATOM 686 O O . PHE A 1 89 ? 2.309 14.148 7.832 1 98.81 89 PHE A O 1
ATOM 693 N N . PHE A 1 90 ? 2.498 16.062 6.707 1 98.62 90 PHE A N 1
ATOM 694 C CA . PHE A 1 90 ? 3.932 16.016 6.438 1 98.62 90 PHE A CA 1
ATOM 695 C C . PHE A 1 90 ? 4.66 17.125 7.18 1 98.62 90 PHE A C 1
ATOM 697 O O . PHE A 1 90 ? 4.234 18.297 7.148 1 98.62 90 PHE A O 1
ATOM 704 N N . THR A 1 91 ? 5.754 16.781 7.805 1 98.81 91 THR A N 1
ATOM 705 C CA . THR A 1 91 ? 6.508 17.844 8.477 1 98.81 91 THR A CA 1
ATOM 706 C C . THR A 1 91 ? 7.465 18.516 7.5 1 98.81 91 THR A C 1
ATOM 708 O O . THR A 1 91 ? 8.055 17.859 6.641 1 98.81 91 THR A O 1
ATOM 711 N N . TYR A 1 92 ? 7.684 19.781 7.652 1 98.69 92 TYR A N 1
ATOM 712 C CA . TYR A 1 92 ? 8.633 20.547 6.852 1 98.69 92 TYR A CA 1
ATOM 713 C C . TYR A 1 92 ? 10.016 20.547 7.488 1 98.69 92 TYR A C 1
ATOM 715 O O . TYR A 1 92 ? 11.008 20.859 6.832 1 98.69 92 TYR A O 1
ATOM 723 N N . ALA A 1 93 ? 10.031 20.281 8.742 1 98.38 93 ALA A N 1
ATOM 724 C CA . ALA A 1 93 ? 11.258 20.266 9.531 1 98.38 93 ALA A CA 1
ATOM 725 C C . ALA A 1 93 ? 11.102 19.422 10.789 1 98.38 93 ALA A C 1
ATOM 727 O O . ALA A 1 93 ? 10.047 18.828 11.016 1 98.38 93 ALA A O 1
ATOM 728 N N . LYS A 1 94 ? 12.203 19.391 11.508 1 98.44 94 LYS A N 1
ATOM 729 C CA . LYS A 1 94 ? 12.18 18.672 12.781 1 98.44 94 LYS A CA 1
ATOM 730 C C . LYS A 1 94 ? 11.141 19.266 13.727 1 98.44 94 LYS A C 1
ATOM 732 O O . LYS A 1 94 ? 11.039 20.484 13.852 1 98.44 94 LYS A O 1
ATOM 737 N N . GLN A 1 95 ? 10.281 18.391 14.32 1 98.44 95 GLN A N 1
ATOM 738 C CA . GLN A 1 95 ? 9.242 18.781 15.273 1 98.44 95 GLN A CA 1
ATOM 739 C C . GLN A 1 95 ? 9.227 17.844 16.484 1 98.44 95 GLN A C 1
ATOM 741 O O . GLN A 1 95 ? 8.258 17.094 16.688 1 98.44 95 GLN A O 1
ATOM 746 N N . PRO A 1 96 ? 10.172 17.922 17.344 1 98.12 96 PRO A N 1
ATOM 747 C CA . PRO A 1 96 ? 10.289 16.953 18.453 1 98.12 96 PRO A CA 1
ATOM 748 C C . PRO A 1 96 ? 9.109 17.031 19.406 1 98.12 96 PRO A C 1
ATOM 750 O O . PRO A 1 96 ? 8.797 16.047 20.094 1 98.12 96 PRO A O 1
ATOM 753 N N . HIS A 1 97 ? 8.477 18.156 19.516 1 97.94 97 HIS A N 1
ATOM 754 C CA . HIS A 1 97 ? 7.352 18.297 20.438 1 97.94 97 HIS A CA 1
ATOM 755 C C . HIS A 1 97 ? 6.18 17.422 20.016 1 97.94 97 HIS A C 1
ATOM 757 O O . HIS A 1 97 ? 5.242 17.219 20.797 1 97.94 97 HIS A O 1
ATOM 763 N N . LEU A 1 98 ? 6.195 16.922 18.781 1 98.31 98 LEU A N 1
ATOM 764 C CA . LEU A 1 98 ? 5.137 16.047 18.297 1 98.31 98 LEU A CA 1
ATOM 765 C C . LEU A 1 98 ? 5.422 14.594 18.672 1 98.31 98 LEU A C 1
ATOM 767 O O . LEU A 1 98 ? 4.539 13.742 18.594 1 98.31 98 LEU A O 1
ATOM 771 N N . ASP A 1 99 ? 6.629 14.273 19.094 1 98.12 99 ASP A N 1
ATOM 772 C CA . ASP A 1 99 ? 7.012 12.906 19.422 1 98.12 99 ASP A CA 1
ATOM 773 C C . ASP A 1 99 ? 6.156 12.352 20.562 1 98.12 99 ASP A C 1
ATOM 775 O O . ASP A 1 99 ? 5.914 13.031 21.547 1 98.12 99 ASP A O 1
ATOM 779 N N . MET A 1 100 ? 5.629 11.141 20.391 1 97.06 100 MET A N 1
ATOM 780 C CA . MET A 1 100 ? 4.824 10.43 21.375 1 97.06 100 MET A CA 1
ATOM 781 C C . MET A 1 100 ? 3.473 11.109 21.578 1 97.06 100 MET A C 1
ATOM 783 O O . MET A 1 100 ? 2.805 10.891 22.578 1 97.06 100 MET A O 1
ATOM 787 N N . LYS A 1 101 ? 3.098 11.875 20.656 1 97.75 101 LYS A N 1
ATOM 788 C CA . LYS A 1 101 ? 1.776 12.492 20.641 1 97.75 101 LYS A CA 1
ATOM 789 C C . LYS A 1 101 ? 1.034 12.172 19.344 1 97.75 101 LYS A C 1
ATOM 791 O O . LYS A 1 101 ? -0.196 12.094 19.328 1 97.75 101 LYS A O 1
ATOM 796 N N . TYR A 1 102 ? 1.786 12.062 18.312 1 98.62 102 TYR A N 1
ATOM 797 C CA . TYR A 1 102 ? 1.24 11.727 17 1 98.62 102 TYR A CA 1
ATOM 798 C C . TYR A 1 102 ? 1.935 10.5 16.422 1 98.62 102 TYR A C 1
ATOM 800 O O . TYR A 1 102 ? 3.156 10.367 16.516 1 98.62 102 TYR A O 1
ATOM 808 N N . THR A 1 103 ? 1.216 9.625 15.867 1 98.75 103 THR A N 1
ATOM 809 C CA . THR A 1 103 ? 1.749 8.391 15.297 1 98.75 103 THR A CA 1
ATOM 810 C C . THR A 1 103 ? 2.484 8.672 13.992 1 98.75 103 THR A C 1
ATOM 812 O O . THR A 1 103 ? 1.879 9.125 13.016 1 98.75 103 THR A O 1
ATOM 815 N N . VAL A 1 104 ? 3.758 8.438 13.969 1 98.81 104 VAL A N 1
ATOM 816 C CA . VAL A 1 104 ? 4.531 8.445 12.727 1 98.81 104 VAL A CA 1
ATOM 817 C C . VAL A 1 104 ? 4.32 7.129 11.977 1 98.81 104 VAL A C 1
ATOM 819 O O . VAL A 1 104 ? 4.465 6.051 12.555 1 98.81 104 VAL A O 1
ATOM 822 N N . PHE A 1 105 ? 3.961 7.207 10.609 1 98.5 105 PHE A N 1
ATOM 823 C CA . PHE A 1 105 ? 3.709 5.945 9.922 1 98.5 105 PHE A CA 1
ATOM 824 C C . PHE A 1 105 ? 4.406 5.922 8.562 1 98.5 105 PHE A C 1
ATOM 826 O O . PHE A 1 105 ? 4.355 4.914 7.852 1 98.5 105 PHE A O 1
ATOM 833 N N . GLY A 1 106 ? 5.105 7.016 8.211 1 98.25 106 GLY A N 1
ATOM 834 C CA . GLY A 1 106 ? 5.828 7.039 6.949 1 98.25 106 GLY A CA 1
ATOM 835 C C . GLY A 1 106 ? 6.82 8.18 6.848 1 98.25 106 GLY A C 1
ATOM 836 O O . GLY A 1 106 ? 6.969 8.969 7.785 1 98.25 106 GLY A O 1
ATOM 837 N N . LYS A 1 107 ? 7.512 8.172 5.746 1 98.06 107 LYS A N 1
ATOM 838 C CA . LYS A 1 107 ? 8.492 9.211 5.441 1 98.06 107 LYS A CA 1
ATOM 839 C C . LYS A 1 107 ? 8.641 9.406 3.934 1 98.06 107 LYS A C 1
ATOM 841 O O . LYS A 1 107 ? 8.664 8.43 3.176 1 98.06 107 LYS A O 1
ATOM 846 N N . ILE A 1 108 ? 8.734 10.641 3.576 1 97.31 108 ILE A N 1
ATOM 847 C CA . ILE A 1 108 ? 8.961 10.945 2.168 1 97.31 108 ILE A CA 1
ATOM 848 C C . ILE A 1 108 ? 10.383 10.547 1.775 1 97.31 108 ILE A C 1
ATOM 850 O O . ILE A 1 108 ? 11.352 10.922 2.443 1 97.31 108 ILE A O 1
ATOM 854 N N . ILE A 1 109 ? 10.523 9.789 0.766 1 93 109 ILE A N 1
ATOM 855 C CA . ILE A 1 109 ? 11.836 9.359 0.301 1 93 109 ILE A CA 1
ATOM 856 C C . ILE A 1 109 ? 12.125 9.969 -1.07 1 93 109 ILE A C 1
ATOM 858 O O . ILE A 1 109 ? 13.281 10.078 -1.478 1 93 109 ILE A O 1
ATOM 862 N N . ASP A 1 110 ? 11.133 10.273 -1.794 1 89.75 110 ASP A N 1
ATOM 863 C CA . ASP A 1 110 ? 11.219 10.977 -3.07 1 89.75 110 ASP A CA 1
ATOM 864 C C . ASP A 1 110 ? 10.109 12.016 -3.199 1 89.75 110 ASP A C 1
ATOM 866 O O . ASP A 1 110 ? 9.031 11.859 -2.621 1 89.75 110 ASP A O 1
ATOM 870 N N . GLY A 1 111 ? 10.352 13.102 -3.871 1 88.5 111 GLY A N 1
ATOM 871 C CA . GLY A 1 111 ? 9.336 14.133 -4.027 1 88.5 111 GLY A CA 1
ATOM 872 C C . GLY A 1 111 ? 9.5 15.281 -3.061 1 88.5 111 GLY A C 1
ATOM 873 O O . GLY A 1 111 ? 8.555 16.031 -2.801 1 88.5 111 GLY A O 1
ATOM 874 N N . LEU A 1 112 ? 10.625 15.445 -2.479 1 93.56 112 LEU A N 1
ATOM 875 C CA . LEU A 1 112 ? 10.883 16.531 -1.55 1 93.56 112 LEU A CA 1
ATOM 876 C C . LEU A 1 112 ? 10.742 17.891 -2.25 1 93.56 112 LEU A C 1
ATOM 878 O O . LEU A 1 112 ? 10.422 18.891 -1.613 1 93.56 112 LEU A O 1
ATOM 882 N N . GLU A 1 113 ? 10.898 17.906 -3.512 1 94.62 113 GLU A N 1
ATOM 883 C CA . GLU A 1 113 ? 10.695 19.125 -4.27 1 94.62 113 GLU A CA 1
ATOM 884 C C . GLU A 1 113 ? 9.242 19.578 -4.219 1 94.62 113 GLU A C 1
ATOM 886 O O . GLU A 1 113 ? 8.961 20.781 -4.176 1 94.62 113 GLU A O 1
ATOM 891 N N . THR A 1 114 ? 8.367 18.609 -4.34 1 95.06 114 THR A N 1
ATOM 892 C CA . THR A 1 114 ? 6.949 18.938 -4.207 1 95.06 114 THR A CA 1
ATOM 893 C C . THR A 1 114 ? 6.652 19.484 -2.816 1 95.06 114 THR A C 1
ATOM 895 O O . THR A 1 114 ? 5.879 20.438 -2.67 1 95.06 114 THR A O 1
ATOM 898 N N . LEU A 1 115 ? 7.234 18.922 -1.835 1 96.62 115 LEU A N 1
ATOM 899 C CA . LEU A 1 115 ? 7.078 19.422 -0.473 1 96.62 115 LEU A CA 1
ATOM 900 C C . LEU A 1 115 ? 7.594 20.844 -0.358 1 96.62 115 LEU A C 1
ATOM 902 O O . LEU A 1 115 ? 6.984 21.672 0.315 1 96.62 115 LEU A O 1
ATOM 906 N N . ASP A 1 116 ? 8.68 21.172 -1.026 1 97.19 116 ASP A N 1
ATOM 907 C CA . ASP A 1 116 ? 9.211 22.531 -1.058 1 97.19 116 ASP A CA 1
ATOM 908 C C . ASP A 1 116 ? 8.195 23.5 -1.645 1 97.19 116 ASP A C 1
ATOM 910 O O . ASP A 1 116 ? 8.008 24.609 -1.124 1 97.19 116 ASP A O 1
ATOM 914 N N . GLU A 1 117 ? 7.566 23.062 -2.652 1 97.06 117 GLU A N 1
ATOM 915 C CA . GLU A 1 117 ? 6.582 23.906 -3.311 1 97.06 117 GLU A CA 1
ATOM 916 C C . GLU A 1 117 ? 5.375 24.156 -2.41 1 97.06 117 GLU A C 1
ATOM 918 O O . GLU A 1 117 ? 4.8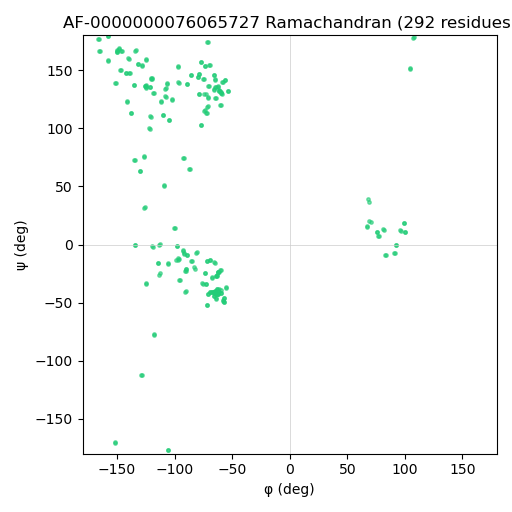55 25.266 -2.346 1 97.06 117 GLU A O 1
ATOM 923 N N . LEU A 1 118 ? 4.969 23.156 -1.754 1 97.25 118 LEU A N 1
ATOM 924 C CA . LEU A 1 118 ? 3.846 23.297 -0.833 1 97.25 118 LEU A CA 1
ATOM 925 C C . LEU A 1 118 ? 4.18 24.281 0.284 1 97.25 118 LEU A C 1
ATOM 927 O O . LEU A 1 118 ? 3.35 25.125 0.648 1 97.25 118 LEU A O 1
ATOM 931 N N . GLU A 1 119 ? 5.348 24.172 0.784 1 98.12 119 GLU A N 1
ATOM 932 C CA . GLU A 1 119 ? 5.762 25 1.916 1 98.12 119 GLU A CA 1
ATOM 933 C C . GLU A 1 119 ? 5.738 26.484 1.557 1 98.12 119 GLU A C 1
ATOM 935 O O . GLU A 1 119 ? 5.551 27.328 2.428 1 98.12 119 GLU A O 1
ATOM 940 N N . LYS A 1 120 ? 5.844 26.797 0.318 1 97.75 120 LYS A N 1
ATOM 941 C CA . LYS A 1 120 ? 5.965 28.172 -0.143 1 97.75 120 LYS A CA 1
ATOM 942 C C . LYS A 1 120 ? 4.594 28.766 -0.466 1 97.75 120 LYS A C 1
ATOM 944 O O . LYS A 1 120 ? 4.48 29.969 -0.722 1 97.75 120 LYS A O 1
ATOM 949 N N . LEU A 1 121 ? 3.598 28 -0.436 1 98.06 121 LEU A N 1
ATOM 950 C CA . LEU A 1 121 ? 2.273 28.484 -0.807 1 98.06 121 LEU A CA 1
ATOM 951 C C . LEU A 1 121 ? 1.794 29.547 0.167 1 98.06 121 LEU A C 1
ATOM 953 O O . LEU A 1 121 ? 1.924 29.391 1.383 1 98.06 121 LEU A O 1
ATOM 957 N N . PRO A 1 122 ? 1.217 30.656 -0.393 1 98.25 122 PRO A N 1
ATOM 958 C CA . PRO A 1 122 ? 0.56 31.609 0.507 1 98.25 122 PRO A CA 1
ATOM 959 C C . PRO A 1 122 ? -0.667 31.016 1.197 1 98.25 122 PRO A C 1
ATOM 961 O O . PRO A 1 122 ? -1.379 30.203 0.606 1 98.25 122 PRO A O 1
ATOM 964 N N . VAL A 1 123 ? -0.871 31.453 2.428 1 98.5 123 VAL A N 1
ATOM 965 C CA . VAL A 1 123 ? -1.969 30.891 3.211 1 98.5 123 VAL A CA 1
ATOM 966 C C . VAL A 1 123 ? -2.773 32.031 3.85 1 98.5 123 VAL A C 1
ATOM 968 O O . VAL A 1 123 ? -2.305 33.156 3.932 1 98.5 123 VAL A O 1
ATOM 971 N N . ASN A 1 124 ? -4.055 31.656 4.121 1 98.06 124 ASN A N 1
ATOM 972 C CA . ASN A 1 124 ? -4.82 32.531 4.996 1 98.06 124 ASN A CA 1
ATOM 973 C C . ASN A 1 124 ? -4.152 32.688 6.359 1 98.06 124 ASN A C 1
ATOM 975 O O . ASN A 1 124 ? -3.83 31.688 7.016 1 98.06 124 ASN A O 1
ATOM 979 N N . GLU A 1 125 ? -3.973 33.875 6.809 1 97.12 125 GLU A N 1
ATOM 980 C CA . GLU A 1 125 ? -3.193 34.156 8.008 1 97.12 125 GLU A CA 1
ATOM 981 C C . GLU A 1 125 ? -3.885 33.625 9.258 1 97.12 125 GLU A C 1
ATOM 983 O O . GLU A 1 125 ? -3.225 33.312 10.25 1 97.12 125 GLU A O 1
ATOM 988 N N . LYS A 1 126 ? -5.164 33.531 9.234 1 96.81 126 LYS A N 1
ATOM 989 C CA . LYS A 1 126 ? -5.91 33.094 10.414 1 96.81 126 LYS A CA 1
ATOM 990 C C . LYS A 1 126 ? -6.098 31.578 10.43 1 96.81 126 LYS A C 1
ATOM 992 O O . LYS A 1 126 ? -5.926 30.938 11.461 1 96.81 126 LYS A O 1
ATOM 997 N N . THR A 1 127 ? -6.367 30.953 9.328 1 96.44 127 THR A N 1
ATOM 998 C CA . THR A 1 127 ? -6.758 29.547 9.273 1 96.44 127 THR A CA 1
ATOM 999 C C . THR A 1 127 ? -5.613 28.688 8.75 1 96.44 127 THR A C 1
ATOM 1001 O O . THR A 1 127 ? -5.668 27.469 8.836 1 96.44 127 THR A O 1
ATOM 1004 N N . PHE A 1 128 ? -4.613 29.344 8.109 1 98.12 128 PHE A N 1
ATOM 1005 C CA . PHE A 1 128 ? -3.457 28.688 7.508 1 98.12 128 PHE A CA 1
ATOM 1006 C C . PHE A 1 128 ? -3.875 27.828 6.312 1 98.12 128 PHE A C 1
ATOM 1008 O O . PHE A 1 128 ? -3.125 26.953 5.875 1 98.12 128 PHE A O 1
ATOM 1015 N N . ARG A 1 129 ? -5.051 28.062 5.828 1 97.94 129 ARG A N 1
ATOM 1016 C CA . ARG A 1 129 ? -5.496 27.406 4.602 1 97.94 129 ARG A CA 1
ATOM 1017 C C . ARG A 1 129 ? -4.809 28.016 3.381 1 97.94 129 ARG A C 1
ATOM 1019 O O . ARG A 1 129 ? -4.766 29.234 3.232 1 97.94 129 ARG A O 1
ATOM 1026 N N . PRO A 1 130 ? -4.258 27.156 2.564 1 98 130 PRO A N 1
ATOM 1027 C CA . PRO A 1 130 ? -3.682 27.719 1.342 1 98 130 PRO A CA 1
ATOM 1028 C C . PRO A 1 130 ? -4.691 28.516 0.532 1 98 130 PRO A C 1
ATOM 1030 O O . PRO A 1 130 ? -5.855 28.125 0.422 1 98 130 PRO A O 1
ATOM 1033 N N . LEU A 1 131 ? -4.27 29.641 -0.06 1 97.81 131 LEU A N 1
ATOM 1034 C CA . LEU A 1 131 ? -5.133 30.516 -0.857 1 97.81 131 LEU A CA 1
ATOM 1035 C C . LEU A 1 131 ? -5.461 29.859 -2.197 1 97.81 131 LEU A C 1
ATOM 1037 O O . LEU A 1 131 ? -6.516 30.125 -2.777 1 97.81 131 LEU A O 1
ATOM 1041 N N . THR A 1 132 ? -4.551 29.156 -2.676 1 96 132 THR A N 1
ATOM 1042 C CA . THR A 1 132 ? -4.797 28.328 -3.85 1 96 132 THR A CA 1
ATOM 1043 C C . THR A 1 132 ? -4.988 26.859 -3.447 1 96 132 THR A C 1
ATOM 1045 O O . THR A 1 132 ? -4.121 26.281 -2.797 1 96 132 THR A O 1
ATOM 1048 N N . GLU A 1 133 ? -6.105 26.391 -3.887 1 94.25 133 GLU A N 1
ATOM 1049 C CA . GLU A 1 133 ? -6.371 25 -3.537 1 94.25 133 GLU A CA 1
ATOM 1050 C C . GLU A 1 133 ? -5.355 24.062 -4.188 1 94.25 133 GLU A C 1
ATOM 1052 O O . GLU A 1 133 ? -5.109 24.156 -5.395 1 94.25 133 GLU A O 1
ATOM 1057 N N . THR A 1 134 ? -4.742 23.281 -3.408 1 94.88 134 THR A N 1
ATOM 1058 C CA . THR A 1 134 ? -3.879 22.188 -3.834 1 94.88 134 THR A CA 1
ATOM 1059 C C . THR A 1 134 ? -4.422 20.844 -3.348 1 94.88 134 THR A C 1
ATOM 1061 O O . THR A 1 134 ? -4.785 20.703 -2.178 1 94.88 134 THR A O 1
ATOM 1064 N N . ARG A 1 135 ? -4.516 19.875 -4.27 1 96.5 135 ARG A N 1
ATOM 1065 C CA . ARG A 1 135 ? -5.18 18.625 -3.936 1 96.5 135 ARG A CA 1
ATOM 1066 C C . ARG A 1 135 ? -4.297 17.422 -4.281 1 96.5 135 ARG A C 1
ATOM 1068 O O . ARG A 1 135 ? -3.422 17.516 -5.145 1 96.5 135 ARG A O 1
ATOM 1075 N N . ILE A 1 136 ? -4.543 16.359 -3.58 1 95.81 136 ILE A N 1
ATOM 1076 C CA . ILE A 1 136 ? -4.043 15.047 -4.008 1 95.81 136 ILE A CA 1
ATOM 1077 C C . ILE A 1 136 ? -4.844 14.562 -5.211 1 95.81 136 ILE A C 1
ATOM 1079 O O . ILE A 1 136 ? -6.039 14.281 -5.098 1 95.81 136 ILE A O 1
ATOM 1083 N N . LYS A 1 137 ? -4.238 14.461 -6.371 1 93.44 137 LYS A N 1
ATOM 1084 C CA . LYS A 1 137 ? -4.957 13.977 -7.547 1 93.44 137 LYS A CA 1
ATOM 1085 C C . LYS A 1 137 ? -5.238 12.477 -7.438 1 93.44 137 LYS A C 1
ATOM 1087 O O . LYS A 1 137 ? -6.387 12.047 -7.562 1 93.44 137 LYS A O 1
ATOM 1092 N N . ASP A 1 138 ? -4.207 11.711 -7.164 1 91.31 138 ASP A N 1
ATOM 1093 C CA . ASP A 1 138 ? -4.277 10.273 -6.941 1 91.31 138 ASP A CA 1
ATOM 1094 C C . ASP A 1 138 ? -3.076 9.773 -6.141 1 91.31 138 ASP A C 1
ATOM 1096 O O . ASP A 1 138 ? -2.096 10.5 -5.973 1 91.31 138 ASP A O 1
ATOM 1100 N N . VAL A 1 139 ? -3.303 8.656 -5.562 1 93.44 139 VAL A N 1
ATOM 1101 C CA . VAL A 1 139 ? -2.186 8.031 -4.859 1 93.44 139 VAL A CA 1
ATOM 1102 C C . VAL A 1 139 ? -1.773 6.75 -5.582 1 93.44 139 VAL A C 1
ATOM 1104 O O . VAL A 1 139 ? -2.598 5.863 -5.801 1 93.44 139 VAL A O 1
ATOM 1107 N N . THR A 1 140 ? -0.51 6.691 -5.961 1 93.56 140 THR A N 1
ATOM 1108 C CA . THR A 1 140 ? 0.034 5.465 -6.535 1 93.56 140 THR A CA 1
ATOM 1109 C C . THR A 1 140 ? 0.762 4.648 -5.469 1 93.56 140 THR A C 1
ATOM 1111 O O . THR A 1 140 ? 1.462 5.207 -4.621 1 93.56 140 THR A O 1
ATOM 1114 N N . ILE A 1 141 ? 0.543 3.346 -5.566 1 95.38 141 ILE A N 1
ATOM 1115 C CA . ILE A 1 141 ? 1.143 2.473 -4.562 1 95.38 141 ILE A CA 1
ATOM 1116 C C . ILE A 1 141 ? 2.045 1.446 -5.246 1 95.38 141 ILE A C 1
ATOM 1118 O O . ILE A 1 141 ? 1.676 0.872 -6.273 1 95.38 141 ILE A O 1
ATOM 1122 N N . HIS A 1 142 ? 3.168 1.286 -4.672 1 94.5 142 HIS A N 1
ATOM 1123 C CA . HIS A 1 142 ? 4.113 0.256 -5.086 1 94.5 142 HIS A CA 1
ATOM 1124 C C . HIS A 1 142 ? 4.5 -0.639 -3.912 1 94.5 142 HIS A C 1
ATOM 1126 O O . HIS A 1 142 ? 4.688 -0.157 -2.793 1 94.5 142 HIS A O 1
ATOM 1132 N N . ALA A 1 143 ? 4.5 -1.901 -4.195 1 94.75 143 ALA A N 1
ATOM 1133 C CA . ALA A 1 143 ? 4.941 -2.885 -3.209 1 94.75 143 ALA A CA 1
ATOM 1134 C C . ALA A 1 143 ? 6.133 -3.682 -3.729 1 94.75 143 ALA A C 1
ATOM 1136 O O . ALA A 1 143 ? 6.211 -3.994 -4.918 1 94.75 143 ALA A O 1
ATOM 1137 N N . ASN A 1 144 ? 7.062 -4.004 -2.867 1 92.94 144 ASN A N 1
ATOM 1138 C CA . ASN A 1 144 ? 8.211 -4.824 -3.236 1 92.94 144 ASN A CA 1
ATOM 1139 C C . ASN A 1 144 ? 8.297 -6.09 -2.387 1 92.94 144 ASN A C 1
ATOM 1141 O O . ASN A 1 144 ? 8.805 -6.059 -1.266 1 92.94 144 ASN A O 1
ATOM 1145 N N . PRO A 1 145 ? 7.812 -7.203 -2.969 1 89.25 145 PRO A N 1
ATOM 1146 C CA . PRO A 1 145 ? 7.883 -8.461 -2.227 1 89.25 145 PRO A CA 1
ATOM 1147 C C . PRO A 1 145 ? 9.258 -9.117 -2.299 1 89.25 145 PRO A C 1
ATOM 1149 O O . PRO A 1 145 ? 9.492 -10.148 -1.662 1 89.25 145 PRO A O 1
ATOM 1152 N N . PHE A 1 146 ? 10.156 -8.617 -3.07 1 83.75 146 PHE A N 1
ATOM 1153 C CA . PHE A 1 146 ? 11.484 -9.195 -3.248 1 83.75 146 PHE A CA 1
ATOM 1154 C C . PHE A 1 146 ? 12.516 -8.453 -2.414 1 83.75 146 PHE A C 1
ATOM 1156 O O . PHE A 1 146 ? 13.719 -8.617 -2.617 1 83.75 146 PHE A O 1
ATOM 1163 N N . ALA A 1 147 ? 11.789 -7.641 -1.473 1 63.81 147 ALA A N 1
ATOM 1164 C CA . ALA A 1 147 ? 12.672 -6.828 -0.645 1 63.81 147 ALA A CA 1
ATOM 1165 C C . ALA A 1 147 ? 13.438 -7.691 0.355 1 63.81 147 ALA A C 1
ATOM 1167 O O . ALA A 1 147 ? 12.875 -8.641 0.92 1 63.81 147 ALA A O 1
ATOM 1168 N N . GLY A 1 148 ? 14.742 -7.863 0.495 1 57.12 148 GLY A N 1
ATOM 1169 C CA . GLY A 1 148 ? 15.641 -8.516 1.44 1 57.12 148 GLY A CA 1
ATOM 1170 C C . GLY A 1 148 ? 16.844 -9.164 0.777 1 57.12 148 GLY A C 1
ATOM 1171 O O . GLY A 1 148 ? 16.828 -9.414 -0.43 1 57.12 148 GLY A O 1
ATOM 1172 N N . MET B 1 1 ? 6.531 -3.568 -7.402 1 96.12 1 MET B N 1
ATOM 1173 C CA . MET B 1 1 ? 5.344 -3.752 -8.234 1 96.12 1 MET B CA 1
ATOM 1174 C C . MET B 1 1 ? 4.359 -2.604 -8.039 1 96.12 1 MET B C 1
ATOM 1176 O O . MET B 1 1 ? 4.238 -2.064 -6.934 1 96.12 1 MET B O 1
ATOM 1180 N N . PHE B 1 2 ? 3.725 -2.23 -9.133 1 96.12 2 PHE B N 1
ATOM 1181 C CA . PHE B 1 2 ? 2.646 -1.248 -9.172 1 96.12 2 PHE B CA 1
ATOM 1182 C C . PHE B 1 2 ? 1.293 -1.923 -8.977 1 96.12 2 PHE B C 1
ATOM 1184 O O . PHE B 1 2 ? 1.036 -2.982 -9.555 1 96.12 2 PHE B O 1
ATOM 1191 N N . LEU B 1 3 ? 0.409 -1.309 -8.18 1 97.25 3 LEU B N 1
ATOM 1192 C CA . LEU B 1 3 ? -0.904 -1.889 -7.918 1 97.25 3 LEU B CA 1
ATOM 1193 C C . LEU B 1 3 ? -1.995 -1.121 -8.656 1 97.25 3 LEU B C 1
ATOM 1195 O O . LEU B 1 3 ? -1.967 0.11 -8.711 1 97.25 3 LEU B O 1
ATOM 1199 N N . PHE B 1 4 ? -2.934 -1.88 -9.219 1 96.75 4 PHE B N 1
ATOM 1200 C CA . PHE B 1 4 ? -4.051 -1.291 -9.945 1 96.75 4 PHE B CA 1
ATOM 1201 C C . PHE B 1 4 ? -5.246 -1.077 -9.023 1 96.75 4 PHE B C 1
ATOM 1203 O O . PHE B 1 4 ? -6.305 -1.677 -9.227 1 96.75 4 PHE B O 1
ATOM 1210 N N . CYS B 1 5 ? -5.199 -0.123 -8.188 1 93.75 5 CYS B N 1
ATOM 1211 C CA . CYS B 1 5 ? -6.18 0.058 -7.125 1 93.75 5 CYS B CA 1
ATOM 1212 C C . CYS B 1 5 ? -7.5 0.571 -7.684 1 93.75 5 CYS B C 1
ATOM 1214 O O . CYS B 1 5 ? -8.562 0.326 -7.105 1 93.75 5 CYS B O 1
ATOM 1216 N N . GLU B 1 6 ? -7.473 1.229 -8.828 1 91.62 6 GLU B N 1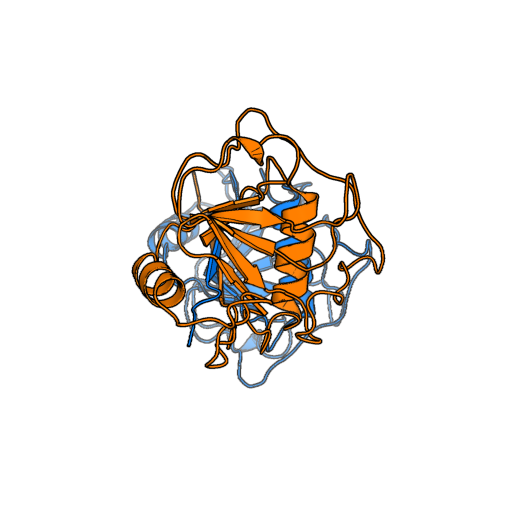
ATOM 1217 C CA . GLU B 1 6 ? -8.711 1.729 -9.422 1 91.62 6 GLU B CA 1
ATOM 1218 C C . GLU B 1 6 ? -9.508 0.602 -10.062 1 91.62 6 GLU B C 1
ATOM 1220 O O . GLU B 1 6 ? -10.742 0.586 -10 1 91.62 6 GLU B O 1
ATOM 1225 N N . ARG B 1 7 ? -8.875 -0.361 -10.609 1 94.31 7 ARG B N 1
ATOM 1226 C CA . ARG B 1 7 ? -9.539 -1.399 -11.391 1 94.31 7 ARG B CA 1
ATOM 1227 C C . ARG B 1 7 ? -9.836 -2.625 -10.531 1 94.31 7 ARG B C 1
ATOM 1229 O O . ARG B 1 7 ? -10.805 -3.342 -10.773 1 94.31 7 ARG B O 1
ATOM 1236 N N . SER B 1 8 ? -9.008 -2.857 -9.562 1 97.06 8 SER B N 1
ATOM 1237 C CA . SER B 1 8 ? -9.188 -3.984 -8.648 1 97.06 8 SER B CA 1
ATOM 1238 C C . SER B 1 8 ? -9.086 -3.543 -7.195 1 97.06 8 SER B C 1
ATOM 1240 O O . SER B 1 8 ? -8.227 -4.016 -6.453 1 97.06 8 SER B O 1
ATOM 1242 N N . PRO B 1 9 ? -9.984 -2.711 -6.773 1 94.44 9 PRO B N 1
ATOM 1243 C CA . PRO B 1 9 ? -9.852 -2.068 -5.465 1 94.44 9 PRO B CA 1
ATOM 1244 C C . PRO B 1 9 ? -9.883 -3.068 -4.312 1 94.44 9 PRO B C 1
ATOM 1246 O O . PRO B 1 9 ? -9.141 -2.918 -3.34 1 94.44 9 PRO B O 1
ATOM 1249 N N . LYS B 1 10 ? -10.703 -4.102 -4.395 1 95.94 10 LYS B N 1
ATOM 1250 C CA . LYS B 1 10 ? -10.805 -5.055 -3.293 1 95.94 10 LYS B CA 1
ATOM 1251 C C . LYS B 1 10 ? -9.547 -5.906 -3.186 1 95.94 10 LYS B C 1
ATOM 1253 O O . LYS B 1 10 ? -9.055 -6.164 -2.084 1 95.94 10 LYS B O 1
ATOM 1258 N N . SER B 1 11 ? -9.055 -6.332 -4.297 1 98.06 11 SER B N 1
ATOM 1259 C CA . SER B 1 11 ? -7.824 -7.117 -4.309 1 98.06 11 SER B CA 1
ATOM 1260 C C . SER B 1 11 ? -6.648 -6.305 -3.777 1 98.06 11 SER B C 1
ATOM 1262 O O . SER B 1 11 ? -5.84 -6.809 -2.996 1 98.06 11 SER B O 1
ATOM 1264 N N . CYS B 1 12 ? -6.598 -5.074 -4.207 1 97.25 12 CYS B N 1
ATOM 1265 C CA . CYS B 1 12 ? -5.52 -4.207 -3.738 1 97.25 12 CYS B CA 1
ATOM 1266 C C . CYS B 1 12 ? -5.648 -3.938 -2.244 1 97.25 12 CYS B C 1
ATOM 1268 O O . CYS B 1 12 ? -4.656 -3.975 -1.515 1 97.25 12 CYS B O 1
ATOM 1270 N N . GLU B 1 13 ? -6.863 -3.654 -1.8 1 94.25 13 GLU B N 1
ATOM 1271 C CA . GLU B 1 13 ? -7.094 -3.449 -0.373 1 94.25 13 GLU B CA 1
ATOM 1272 C C . GLU B 1 13 ? -6.668 -4.672 0.436 1 94.25 13 GLU B C 1
ATOM 1274 O O . GLU B 1 13 ? -5.969 -4.547 1.441 1 94.25 13 GLU B O 1
ATOM 1279 N N . ASN B 1 14 ? -7.102 -5.844 -0.008 1 96.44 14 ASN B N 1
ATOM 1280 C CA . ASN B 1 14 ? -6.742 -7.105 0.628 1 96.44 14 ASN B CA 1
ATOM 1281 C C . ASN B 1 14 ? -5.227 -7.289 0.694 1 96.44 14 ASN B C 1
ATOM 1283 O O . ASN B 1 14 ? -4.676 -7.547 1.765 1 96.44 14 ASN B O 1
ATOM 1287 N N . PHE B 1 15 ? -4.551 -7.09 -0.431 1 97.56 15 PHE B N 1
ATOM 1288 C CA . PHE B 1 15 ? -3.109 -7.289 -0.539 1 97.56 15 PHE B CA 1
ATOM 1289 C C . PHE B 1 15 ? -2.361 -6.312 0.362 1 97.56 15 PHE B C 1
ATOM 1291 O O . PHE B 1 15 ? -1.489 -6.719 1.135 1 97.56 15 PHE B O 1
ATOM 1298 N N . LEU B 1 16 ? -2.746 -5.051 0.322 1 95.25 16 LEU B N 1
ATOM 1299 C CA . LEU B 1 16 ? -2.039 -4.008 1.056 1 95.25 16 LEU B CA 1
ATOM 1300 C C . LEU B 1 16 ? -2.244 -4.164 2.559 1 95.25 16 LEU B C 1
ATOM 1302 O O . LEU B 1 16 ? -1.313 -3.965 3.342 1 95.25 16 LEU B O 1
ATOM 1306 N N . ALA B 1 17 ? -3.469 -4.504 2.959 1 93.12 17 ALA B N 1
ATOM 1307 C CA . ALA B 1 17 ? -3.732 -4.715 4.379 1 93.12 17 ALA B CA 1
ATOM 1308 C C . ALA B 1 17 ? -2.951 -5.914 4.91 1 93.12 17 ALA B C 1
ATOM 1310 O O . ALA B 1 17 ? -2.418 -5.871 6.023 1 93.12 17 ALA B O 1
ATOM 1311 N N . LEU B 1 18 ? -2.877 -6.949 4.125 1 95.25 18 LEU B N 1
ATOM 1312 C CA . LEU B 1 18 ? -2.104 -8.117 4.52 1 95.25 18 LEU B CA 1
ATOM 1313 C C . LEU B 1 18 ? -0.615 -7.789 4.59 1 95.25 18 LEU B C 1
ATOM 1315 O O . LEU B 1 18 ? 0.086 -8.25 5.492 1 95.25 18 LEU B O 1
ATOM 1319 N N . CYS B 1 19 ? -0.104 -7.027 3.648 1 94.25 19 CYS B N 1
ATOM 1320 C CA . CYS B 1 19 ? 1.279 -6.57 3.725 1 94.25 19 CYS B CA 1
ATOM 1321 C C . CYS B 1 19 ? 1.528 -5.805 5.02 1 94.25 19 CYS B C 1
ATOM 1323 O O . CYS B 1 19 ? 2.521 -6.043 5.707 1 94.25 19 CYS B O 1
ATOM 1325 N N . ALA B 1 20 ? 0.599 -4.895 5.336 1 91.06 20 ALA B N 1
ATOM 1326 C CA . ALA B 1 20 ? 0.759 -4.008 6.484 1 91.06 20 ALA B CA 1
ATOM 1327 C C . ALA B 1 20 ? 0.804 -4.801 7.789 1 91.06 20 ALA B C 1
ATOM 1329 O O . ALA B 1 20 ? 1.475 -4.398 8.742 1 91.06 20 ALA B O 1
ATOM 1330 N N . SER B 1 21 ? 0.209 -5.91 7.781 1 91.12 21 SER B N 1
ATOM 1331 C CA . SER B 1 21 ? 0.149 -6.723 8.992 1 91.12 21 SER B CA 1
ATOM 1332 C C . SER B 1 21 ? 1.297 -7.723 9.047 1 91.12 21 SER B C 1
ATOM 1334 O O . SER B 1 21 ? 1.41 -8.5 10 1 91.12 21 SER B O 1
ATOM 1336 N N . GLY B 1 22 ? 2.045 -7.77 8.031 1 93.38 22 GLY B N 1
ATOM 1337 C CA . GLY B 1 22 ? 3.15 -8.711 7.98 1 93.38 22 GLY B CA 1
ATOM 1338 C C . GLY B 1 22 ? 2.725 -10.117 7.582 1 93.38 22 GLY B C 1
ATOM 1339 O O . GLY B 1 22 ? 3.482 -11.07 7.754 1 93.38 22 GLY B O 1
ATOM 1340 N N . PHE B 1 23 ? 1.546 -10.266 7.098 1 94.75 23 PHE B N 1
ATOM 1341 C CA . PHE B 1 23 ? 0.952 -11.547 6.758 1 94.75 23 PHE B CA 1
ATOM 1342 C C . PHE B 1 23 ? 1.84 -12.32 5.785 1 94.75 23 PHE B C 1
ATOM 1344 O O . PHE B 1 23 ? 1.962 -13.539 5.883 1 94.75 23 PHE B O 1
ATOM 1351 N N . TYR B 1 24 ? 2.486 -11.664 4.855 1 96.94 24 TYR B N 1
ATOM 1352 C CA . TYR B 1 24 ? 3.211 -12.312 3.77 1 96.94 24 TYR B CA 1
ATOM 1353 C C . TYR B 1 24 ? 4.656 -12.586 4.168 1 96.94 24 TYR B C 1
ATOM 1355 O O . TYR B 1 24 ? 5.387 -13.273 3.447 1 96.94 24 TYR B O 1
ATOM 1363 N N . ASN B 1 25 ? 5.047 -12.023 5.348 1 95.56 25 ASN B N 1
ATOM 1364 C CA . ASN B 1 25 ? 6.418 -12.266 5.781 1 95.56 25 ASN B CA 1
ATOM 1365 C C . ASN B 1 25 ? 6.688 -13.758 5.977 1 95.56 25 ASN B C 1
ATOM 1367 O O . ASN B 1 25 ? 5.977 -14.43 6.723 1 95.56 25 ASN B O 1
ATOM 1371 N N . GLY B 1 26 ? 7.645 -14.242 5.215 1 96.69 26 GLY B N 1
ATOM 1372 C CA . GLY B 1 26 ? 8.047 -15.633 5.363 1 96.69 26 GLY B CA 1
ATOM 1373 C C . GLY B 1 26 ? 7.273 -16.578 4.461 1 96.69 26 GLY B C 1
ATOM 1374 O O . GLY B 1 26 ? 7.57 -17.766 4.406 1 96.69 26 GLY B O 1
ATOM 1375 N N . CYS B 1 27 ? 6.316 -16.125 3.805 1 97.81 27 CYS B N 1
ATOM 1376 C CA . CYS B 1 27 ? 5.594 -16.984 2.877 1 97.81 27 CYS B CA 1
ATOM 1377 C C . CYS B 1 27 ? 6.531 -17.562 1.819 1 97.81 27 CYS B C 1
AT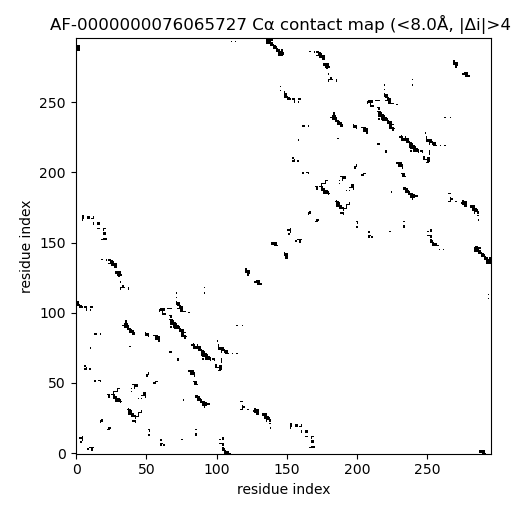OM 1379 O O . CYS B 1 27 ? 7.391 -16.844 1.297 1 97.81 27 CYS B O 1
ATOM 1381 N N . ILE B 1 28 ? 6.383 -18.781 1.459 1 97.88 28 ILE B N 1
ATOM 1382 C CA . ILE B 1 28 ? 7.223 -19.422 0.453 1 97.88 28 ILE B CA 1
ATOM 1383 C C . ILE B 1 28 ? 6.523 -19.391 -0.903 1 97.88 28 ILE B C 1
ATOM 1385 O O . ILE B 1 28 ? 5.297 -19.281 -0.973 1 97.88 28 ILE B O 1
ATOM 1389 N N . PHE B 1 29 ? 7.352 -19.406 -1.93 1 98.25 29 PHE B N 1
ATOM 1390 C CA . PHE B 1 29 ? 6.836 -19.719 -3.258 1 98.25 29 PHE B CA 1
ATOM 1391 C C . PHE B 1 29 ? 6.598 -21.219 -3.414 1 98.25 29 PHE B C 1
ATOM 1393 O O . PHE B 1 29 ? 7.539 -21.984 -3.658 1 98.25 29 PHE B O 1
ATOM 1400 N N . HIS B 1 30 ? 5.355 -21.609 -3.336 1 98.38 30 HIS B N 1
ATOM 1401 C CA . HIS B 1 30 ? 5.066 -23.031 -3.139 1 98.38 30 HIS B CA 1
ATOM 1402 C C . HIS B 1 30 ? 4.758 -23.719 -4.465 1 98.38 30 HIS B C 1
ATOM 1404 O O . HIS B 1 30 ? 4.68 -24.938 -4.523 1 98.38 30 HIS B O 1
ATOM 1410 N N . ARG B 1 31 ? 4.555 -23.047 -5.516 1 98.62 31 ARG B N 1
ATOM 1411 C CA . ARG B 1 31 ? 4.309 -23.578 -6.852 1 98.62 31 ARG B CA 1
ATOM 1412 C C . ARG B 1 31 ? 5.004 -22.734 -7.914 1 98.62 31 ARG B C 1
ATOM 1414 O O . ARG B 1 31 ? 4.824 -21.516 -7.953 1 98.62 31 ARG B O 1
ATOM 1421 N N . ASN B 1 32 ? 5.844 -23.344 -8.695 1 98.69 32 ASN B N 1
ATOM 1422 C CA . ASN B 1 32 ? 6.668 -22.656 -9.695 1 98.69 32 ASN B CA 1
ATOM 1423 C C . ASN B 1 32 ? 6.719 -23.438 -11.008 1 98.69 32 ASN B C 1
ATOM 1425 O O . ASN B 1 32 ? 7.277 -24.531 -11.062 1 98.69 32 ASN B O 1
ATOM 1429 N N . ILE B 1 33 ? 6.133 -22.844 -12.016 1 98.69 33 ILE B N 1
ATOM 1430 C CA . ILE B 1 33 ? 6.086 -23.484 -13.32 1 98.69 33 ILE B CA 1
ATOM 1431 C C . ILE B 1 33 ? 6.762 -22.609 -14.367 1 98.69 33 ILE B C 1
ATOM 1433 O O . ILE B 1 33 ? 6.219 -21.562 -14.75 1 98.69 33 ILE B O 1
ATOM 1437 N N . LYS B 1 34 ? 7.926 -23.078 -14.828 1 98.44 34 LYS B N 1
ATOM 1438 C CA . LYS B 1 34 ? 8.711 -22.328 -15.812 1 98.44 34 LYS B CA 1
ATOM 1439 C C . LYS B 1 34 ? 7.867 -21.984 -17.031 1 98.44 34 LYS B C 1
ATOM 1441 O O . LYS B 1 34 ? 7.148 -22.828 -17.562 1 98.44 34 LYS B O 1
ATOM 1446 N N . GLY B 1 35 ? 7.949 -20.688 -17.422 1 98.38 35 GLY B N 1
ATOM 1447 C CA . GLY B 1 35 ? 7.227 -20.219 -18.594 1 98.38 35 GLY B CA 1
ATOM 1448 C C . GLY B 1 35 ? 5.781 -19.859 -18.312 1 98.38 35 GLY B C 1
ATOM 1449 O O . GLY B 1 35 ? 5.098 -19.281 -19.156 1 98.38 35 GLY B O 1
ATOM 1450 N N . PHE B 1 36 ? 5.262 -20.156 -17.141 1 98.62 36 PHE B N 1
ATOM 1451 C CA . PHE B 1 36 ? 3.863 -19.906 -16.797 1 98.62 36 PHE B CA 1
ATOM 1452 C C . PHE B 1 36 ? 3.756 -18.922 -15.641 1 98.62 36 PHE B C 1
ATOM 1454 O O . PHE B 1 36 ? 3.574 -17.719 -15.859 1 98.62 36 PHE B O 1
ATOM 1461 N N . MET B 1 37 ? 4.008 -19.406 -14.406 1 98.81 37 MET B N 1
ATOM 1462 C CA . MET B 1 37 ? 3.842 -18.5 -13.281 1 98.81 37 MET B CA 1
ATOM 1463 C C . MET B 1 37 ? 4.496 -19.062 -12.023 1 98.81 37 MET B C 1
ATOM 1465 O O . MET B 1 37 ? 4.945 -20.203 -12.008 1 98.81 37 MET B O 1
ATOM 1469 N N . VAL B 1 38 ? 4.645 -18.188 -11.039 1 98.62 38 VAL B N 1
ATOM 1470 C CA . VAL B 1 38 ? 5.07 -18.578 -9.695 1 98.62 38 VAL B CA 1
ATOM 1471 C C . VAL B 1 38 ? 4.055 -18.062 -8.672 1 98.62 38 VAL B C 1
ATOM 1473 O O . VAL B 1 38 ? 3.566 -16.938 -8.781 1 98.62 38 VAL B O 1
ATOM 1476 N N . GLN B 1 39 ? 3.729 -18.938 -7.727 1 98.69 39 GLN B N 1
ATOM 1477 C CA . GLN B 1 39 ? 2.627 -18.688 -6.805 1 98.69 39 GLN B CA 1
ATOM 1478 C C . GLN B 1 39 ? 3.115 -18.672 -5.359 1 98.69 39 GLN B C 1
ATOM 1480 O O . GLN B 1 39 ? 4.008 -19.438 -4.988 1 98.69 39 GLN B O 1
ATOM 1485 N N . THR B 1 40 ? 2.555 -17.781 -4.531 1 98.62 40 THR B N 1
ATOM 1486 C CA . THR B 1 40 ? 2.846 -17.625 -3.109 1 98.62 40 THR B CA 1
ATOM 1487 C C . THR B 1 40 ? 1.63 -17.078 -2.367 1 98.62 40 THR B C 1
ATOM 1489 O O . THR B 1 40 ? 0.518 -17.078 -2.898 1 98.62 40 THR B O 1
ATOM 1492 N N . GLY B 1 41 ? 1.822 -16.703 -1.116 1 98.5 41 GLY B N 1
ATOM 1493 C CA . GLY B 1 41 ? 0.803 -16 -0.351 1 98.5 41 GLY B CA 1
ATOM 1494 C C . GLY B 1 41 ? 0.03 -16.906 0.585 1 98.5 41 GLY B C 1
ATOM 1495 O O . GLY B 1 41 ? -1.027 -16.531 1.095 1 98.5 41 GLY B O 1
ATOM 1496 N N . ASP B 1 42 ? 0.489 -18.125 0.76 1 98.31 42 ASP B N 1
ATOM 1497 C CA . ASP B 1 42 ? -0.043 -19.078 1.737 1 98.31 42 ASP B CA 1
ATOM 1498 C C . ASP B 1 42 ? 0.896 -19.219 2.934 1 98.31 42 ASP B C 1
ATOM 1500 O O . ASP B 1 42 ? 1.948 -19.844 2.834 1 98.31 42 ASP B O 1
ATOM 1504 N N . PRO B 1 43 ? 0.47 -18.641 4.105 1 97.38 43 PRO B N 1
ATOM 1505 C CA . PRO B 1 43 ? 1.354 -18.719 5.27 1 97.38 43 PRO B CA 1
ATOM 1506 C C . PRO B 1 43 ? 1.648 -20.156 5.68 1 97.38 43 PRO B C 1
ATOM 1508 O O . PRO B 1 43 ? 2.658 -20.422 6.336 1 97.38 43 PRO B O 1
ATOM 1511 N N . THR B 1 44 ? 0.83 -21.078 5.32 1 97 44 THR B N 1
ATOM 1512 C CA . THR B 1 44 ? 1.052 -22.469 5.688 1 97 44 THR B CA 1
ATOM 1513 C C . THR B 1 44 ? 2.025 -23.141 4.719 1 97 44 THR B C 1
ATOM 1515 O O . THR B 1 44 ? 2.529 -24.234 4.988 1 97 44 THR B O 1
ATOM 1518 N N . GLY B 1 45 ? 2.209 -22.594 3.545 1 96.44 45 GLY B N 1
ATOM 1519 C CA . GLY B 1 45 ? 3.139 -23.109 2.549 1 96.44 45 GLY B CA 1
ATOM 1520 C C . GLY B 1 45 ? 2.621 -24.328 1.819 1 96.44 45 GLY B C 1
ATOM 1521 O O . GLY B 1 45 ? 3.33 -24.922 1.003 1 96.44 45 GLY B O 1
ATOM 1522 N N . THR B 1 46 ? 1.405 -24.703 2.016 1 95.56 46 THR B N 1
ATOM 1523 C CA . THR B 1 46 ? 0.868 -25.938 1.454 1 95.56 46 THR B CA 1
ATOM 1524 C C . THR B 1 46 ? 0.239 -25.688 0.088 1 95.56 46 THR B C 1
ATOM 1526 O O . THR B 1 46 ? 0.04 -26.609 -0.695 1 95.56 46 THR B O 1
ATOM 1529 N N . GLY B 1 47 ? -0.126 -24.5 -0.127 1 96 47 GLY B N 1
ATOM 1530 C CA . GLY B 1 47 ? -0.879 -24.156 -1.323 1 96 47 GLY B CA 1
ATOM 1531 C C . GLY B 1 47 ? -2.381 -24.203 -1.115 1 96 47 GLY B C 1
ATOM 1532 O O . GLY B 1 47 ? -3.146 -23.812 -1.998 1 96 47 GLY B O 1
ATOM 1533 N N . LYS B 1 48 ? -2.766 -24.547 0.095 1 95 48 LYS B N 1
ATOM 1534 C CA . LYS B 1 48 ? -4.195 -24.688 0.361 1 95 48 LYS B CA 1
ATOM 1535 C C . LYS B 1 48 ? -4.656 -23.719 1.438 1 95 48 LYS B C 1
ATOM 1537 O O . LYS B 1 48 ? -5.844 -23.656 1.764 1 95 48 LYS B O 1
ATOM 1542 N N . GLY B 1 49 ? -3.758 -22.984 1.928 1 96.38 49 GLY B N 1
ATOM 1543 C CA . GLY B 1 49 ? -4.082 -22.094 3.027 1 96.38 49 GLY B CA 1
ATOM 1544 C C . GLY B 1 49 ? -4.16 -20.641 2.609 1 96.38 49 GLY B C 1
ATOM 1545 O O . GLY B 1 49 ? -4 -20.312 1.43 1 96.38 49 GLY B O 1
ATOM 1546 N N . GLY B 1 50 ? -4.402 -19.797 3.645 1 97 50 GLY B N 1
ATOM 1547 C CA . GLY B 1 50 ? -4.508 -18.359 3.453 1 97 50 GLY B CA 1
ATOM 1548 C C . GLY B 1 50 ? -5.938 -17.844 3.516 1 97 50 GLY B C 1
ATOM 1549 O O . GLY B 1 50 ? -6.879 -18.594 3.248 1 97 50 GLY B O 1
ATOM 1550 N N . THR B 1 51 ? -6.02 -16.672 3.904 1 97.56 51 THR B N 1
ATOM 1551 C CA . THR B 1 51 ? -7.32 -16.031 4.051 1 97.56 51 THR B CA 1
ATOM 1552 C C . THR B 1 51 ? -7.223 -14.539 3.734 1 97.56 51 THR B C 1
ATOM 1554 O O . THR B 1 51 ? -6.145 -13.953 3.814 1 97.56 51 THR B O 1
ATOM 1557 N N . SER B 1 52 ? -8.367 -14.031 3.238 1 97.81 52 SER B N 1
ATOM 1558 C CA . SER B 1 52 ? -8.43 -12.586 3.02 1 97.81 52 SER B CA 1
ATOM 1559 C C . SER B 1 52 ? -8.5 -11.828 4.34 1 97.81 52 SER B C 1
ATOM 1561 O O . SER B 1 52 ? -8.617 -12.438 5.406 1 97.81 52 SER B O 1
ATOM 1563 N N . ILE B 1 53 ? -8.438 -10.531 4.262 1 94.44 53 ILE B N 1
ATOM 1564 C CA . ILE B 1 53 ? -8.523 -9.688 5.445 1 94.44 53 ILE B CA 1
ATOM 1565 C C . ILE B 1 53 ? -9.945 -9.742 6.016 1 94.44 53 ILE B C 1
ATOM 1567 O O . ILE B 1 53 ? -10.172 -9.352 7.16 1 94.44 53 ILE B O 1
ATOM 1571 N N . TRP B 1 54 ? -10.836 -10.25 5.293 1 94.75 54 TRP B N 1
ATOM 1572 C CA . TRP B 1 54 ? -12.227 -10.305 5.727 1 94.75 54 TRP B CA 1
ATOM 1573 C C . TRP B 1 54 ? -12.562 -11.664 6.32 1 94.75 54 TRP B C 1
ATOM 1575 O O . TRP B 1 54 ? -13.703 -11.914 6.719 1 94.75 54 TRP B O 1
ATOM 1585 N N . GLY B 1 55 ? -11.633 -12.523 6.32 1 96.81 55 GLY B N 1
ATOM 1586 C CA . GLY B 1 55 ? -11.828 -13.828 6.918 1 96.81 55 GLY B CA 1
ATOM 1587 C C . GLY B 1 55 ? -12.664 -14.758 6.059 1 96.81 55 GLY B C 1
ATOM 1588 O O . GLY B 1 55 ? -13.148 -15.789 6.535 1 96.81 55 GLY B O 1
ATOM 1589 N N . ARG B 1 56 ? -12.891 -14.359 4.859 1 97.62 56 ARG B N 1
ATOM 1590 C CA . ARG B 1 56 ? -13.672 -15.125 3.893 1 97.62 56 ARG B CA 1
ATOM 1591 C C . ARG B 1 56 ? -13.172 -14.883 2.473 1 97.62 56 ARG B C 1
ATOM 1593 O O . ARG B 1 56 ? -12.375 -13.969 2.234 1 97.62 56 ARG B O 1
ATOM 1600 N N . LYS B 1 57 ? -13.648 -15.695 1.556 1 98.25 57 LYS B N 1
ATOM 1601 C CA . LYS B 1 57 ? -13.352 -15.469 0.145 1 98.25 57 LYS B CA 1
ATOM 1602 C C . LYS B 1 57 ? -14.062 -14.219 -0.375 1 98.25 57 LYS B C 1
ATOM 1604 O O . LYS B 1 57 ? -15.086 -13.805 0.18 1 98.25 57 LYS B O 1
ATOM 1609 N N . PHE B 1 58 ? -13.5 -13.633 -1.391 1 98.12 58 PHE B N 1
ATOM 1610 C CA . PHE B 1 58 ? -14.133 -12.445 -1.948 1 98.12 58 PHE B CA 1
ATOM 1611 C C . PHE B 1 58 ? -14.195 -12.523 -3.469 1 98.12 58 PHE B C 1
ATOM 1613 O O . PHE B 1 58 ? -13.57 -13.398 -4.074 1 98.12 58 PHE B O 1
ATOM 1620 N N . GLU B 1 59 ? -14.898 -11.727 -4.082 1 98.5 59 GLU B N 1
ATOM 1621 C CA . GLU B 1 59 ? -15.297 -11.805 -5.484 1 98.5 59 GLU B CA 1
ATOM 1622 C C . GLU B 1 59 ? -14.164 -11.383 -6.406 1 98.5 59 GLU B C 1
ATOM 1624 O O . GLU B 1 59 ? -13.281 -10.625 -6.004 1 98.5 59 GLU B O 1
ATOM 1629 N N . ASP B 1 60 ? -14.242 -11.852 -7.633 1 98.62 60 ASP B N 1
ATOM 1630 C CA . ASP B 1 60 ? -13.305 -11.445 -8.68 1 98.62 60 ASP B CA 1
ATOM 1631 C C . ASP B 1 60 ? -13.586 -10.023 -9.156 1 98.62 60 ASP B C 1
ATOM 1633 O O . ASP B 1 60 ? -14.711 -9.531 -9.023 1 98.62 60 ASP B O 1
ATOM 1637 N N . GLU B 1 61 ? -12.57 -9.375 -9.641 1 98.12 61 GLU B N 1
ATOM 1638 C CA . GLU B 1 61 ? -12.633 -8.047 -10.242 1 98.12 61 GLU B CA 1
ATOM 1639 C C . GLU B 1 61 ? -12.016 -8.039 -11.633 1 98.12 61 GLU B C 1
ATOM 1641 O O . GLU B 1 61 ? -10.945 -7.453 -11.844 1 98.12 61 GLU B O 1
ATOM 1646 N N . TYR B 1 62 ? -12.766 -8.578 -12.578 1 97.25 62 TYR B N 1
ATOM 1647 C CA . TYR B 1 62 ? -12.266 -8.68 -13.945 1 97.25 62 TYR B CA 1
ATOM 1648 C C . TYR B 1 62 ? -12.289 -7.324 -14.633 1 97.25 62 TYR B C 1
ATOM 1650 O O . TYR B 1 62 ? -13.18 -6.508 -14.391 1 97.25 62 TYR B O 1
ATOM 1658 N N . SER B 1 63 ? -11.305 -7.086 -15.406 1 95.31 63 SER B N 1
ATOM 1659 C CA . SER B 1 63 ? -11.203 -5.883 -16.234 1 95.31 63 SER B CA 1
ATOM 1660 C C . SER B 1 63 ? -10.75 -6.223 -17.656 1 95.31 63 SER B C 1
ATOM 1662 O O . SER B 1 63 ? -9.828 -7.016 -17.844 1 95.31 63 SER B O 1
ATOM 1664 N N . GLU B 1 64 ? -11.383 -5.586 -18.625 1 93.25 64 GLU B N 1
ATOM 1665 C CA . GLU B 1 64 ? -10.961 -5.773 -20.016 1 93.25 64 GLU B CA 1
ATOM 1666 C C . GLU B 1 64 ? -9.625 -5.086 -20.281 1 93.25 64 GLU B C 1
ATOM 1668 O O . GLU B 1 64 ? -8.961 -5.379 -21.266 1 93.25 64 GLU B O 1
ATOM 1673 N N . HIS B 1 65 ? -9.234 -4.242 -19.375 1 95.25 65 HIS B N 1
ATOM 1674 C CA . HIS B 1 65 ? -8.031 -3.441 -19.578 1 95.25 65 HIS B CA 1
ATOM 1675 C C . HIS B 1 65 ? -6.832 -4.062 -18.859 1 95.25 65 HIS B C 1
ATOM 1677 O O . HIS B 1 65 ? -5.699 -3.609 -19.047 1 95.25 65 HIS B O 1
ATOM 1683 N N . LEU B 1 66 ? -7.105 -4.969 -18.031 1 97.19 66 LEU B N 1
ATOM 1684 C CA . LEU B 1 66 ? -6.043 -5.676 -17.328 1 97.19 66 LEU B CA 1
ATOM 1685 C C . LEU B 1 66 ? -5.941 -7.121 -17.812 1 97.19 66 LEU B C 1
ATOM 1687 O O . LEU B 1 66 ? -6.852 -7.922 -17.578 1 97.19 66 LEU B O 1
ATOM 1691 N N . LYS B 1 67 ? -4.84 -7.387 -18.484 1 97.81 67 LYS B N 1
ATOM 1692 C CA . LYS B 1 67 ? -4.652 -8.703 -19.094 1 97.81 67 LYS B CA 1
ATOM 1693 C C . LYS B 1 67 ? -3.35 -9.344 -18.625 1 97.81 67 LYS B C 1
ATOM 1695 O O . LYS B 1 67 ? -2.439 -8.648 -18.156 1 97.81 67 LYS B O 1
ATOM 1700 N N . HIS B 1 68 ? -3.322 -10.648 -18.781 1 98.56 68 HIS B N 1
ATOM 1701 C CA . HIS B 1 68 ? -2.086 -11.391 -18.562 1 98.56 68 HIS B CA 1
ATOM 1702 C C . HIS B 1 68 ? -1.244 -11.438 -19.828 1 98.56 68 HIS B C 1
ATOM 1704 O O . HIS B 1 68 ? -0.913 -12.523 -20.328 1 98.56 68 HIS B O 1
ATOM 1710 N N . ASN B 1 69 ? -0.789 -10.258 -20.234 1 98.12 69 ASN B N 1
ATOM 1711 C CA . ASN B 1 69 ? -0.274 -10.172 -21.594 1 98.12 69 ASN B CA 1
ATOM 1712 C C . ASN B 1 69 ? 1.231 -9.922 -21.609 1 98.12 69 ASN B C 1
ATOM 1714 O O . ASN B 1 69 ? 1.83 -9.781 -22.672 1 98.12 69 ASN B O 1
ATOM 1718 N N . VAL B 1 70 ? 1.819 -9.828 -20.562 1 97.69 70 VAL B N 1
ATOM 1719 C CA . VAL B 1 70 ? 3.26 -9.609 -20.469 1 97.69 70 VAL B CA 1
ATOM 1720 C C . VAL B 1 70 ? 3.812 -10.32 -19.25 1 97.69 70 VAL B C 1
ATOM 1722 O O . VAL B 1 70 ? 3.051 -10.789 -18.391 1 97.69 70 VAL B O 1
ATOM 1725 N N . ARG B 1 71 ? 5.199 -10.43 -19.219 1 98.19 71 ARG B N 1
ATOM 1726 C CA . ARG B 1 71 ? 5.902 -10.906 -18.031 1 98.19 71 ARG B CA 1
ATOM 1727 C C . ARG B 1 71 ? 5.676 -9.984 -16.844 1 98.19 71 ARG B C 1
ATOM 1729 O O . ARG B 1 71 ? 5.699 -8.758 -17 1 98.19 71 ARG B O 1
ATOM 1736 N N . GLY B 1 72 ? 5.406 -10.547 -15.672 1 98.38 72 GLY B N 1
ATOM 1737 C CA . GLY B 1 72 ? 5.391 -9.758 -14.453 1 98.38 72 GLY B CA 1
ATOM 1738 C C . GLY B 1 72 ? 3.996 -9.305 -14.055 1 98.38 72 GLY B C 1
ATOM 1739 O O . GLY B 1 72 ? 3.844 -8.438 -13.188 1 98.38 72 GLY B O 1
ATOM 1740 N N . VAL B 1 73 ? 2.934 -9.867 -14.695 1 98.69 73 VAL B N 1
ATOM 1741 C CA . VAL B 1 73 ? 1.572 -9.586 -14.25 1 98.69 73 VAL B CA 1
ATOM 1742 C C . VAL B 1 73 ? 1.314 -10.266 -12.906 1 98.69 73 VAL B C 1
ATOM 1744 O O . VAL B 1 73 ? 1.715 -11.406 -12.695 1 98.69 73 VAL B O 1
ATOM 1747 N N . VAL B 1 74 ? 0.682 -9.539 -12 1 98.75 74 VAL B N 1
ATOM 1748 C CA . VAL B 1 74 ? 0.344 -10.047 -10.672 1 98.75 74 VAL B CA 1
ATOM 1749 C C . VAL B 1 74 ? -1.161 -10.289 -10.578 1 98.75 74 VAL B C 1
ATOM 1751 O O . VAL B 1 74 ? -1.956 -9.375 -10.812 1 98.75 74 VAL B O 1
ATOM 1754 N N . SER B 1 75 ? -1.502 -11.508 -10.164 1 98.88 75 SER B N 1
ATOM 1755 C CA . SER B 1 75 ? -2.908 -11.898 -10.203 1 98.88 75 SER B CA 1
ATOM 1756 C C . SER B 1 75 ? -3.275 -12.758 -8.992 1 98.88 75 SER B C 1
ATOM 1758 O O . SER B 1 75 ? -2.434 -13.477 -8.461 1 98.88 75 SER B O 1
ATOM 1760 N N . MET B 1 76 ? -4.535 -12.609 -8.562 1 98.88 76 MET B N 1
ATOM 1761 C CA . MET B 1 76 ? -5.023 -13.438 -7.469 1 98.88 76 MET B CA 1
ATOM 1762 C C . MET B 1 76 ? -5.09 -14.906 -7.883 1 98.88 76 MET B C 1
ATOM 1764 O O . MET B 1 76 ? -5.527 -15.227 -8.992 1 98.88 76 MET B O 1
ATOM 1768 N N . ALA B 1 77 ? -4.582 -15.734 -7.016 1 98.62 77 ALA B N 1
ATOM 1769 C CA . ALA B 1 77 ? -4.914 -17.156 -7.141 1 98.62 77 ALA B CA 1
ATOM 1770 C C . ALA B 1 77 ? -6.297 -17.438 -6.566 1 98.62 77 ALA B C 1
ATOM 1772 O O . ALA B 1 77 ? -6.707 -16.828 -5.578 1 98.62 77 ALA B O 1
ATOM 1773 N N . ASN B 1 78 ? -7 -18.359 -7.203 1 97.12 78 ASN B N 1
ATOM 1774 C CA . ASN B 1 78 ? -8.32 -18.719 -6.695 1 97.12 78 ASN B CA 1
ATOM 1775 C C . ASN B 1 78 ? -8.664 -20.172 -7.016 1 97.12 78 ASN B C 1
ATOM 1777 O O . ASN B 1 78 ? -7.906 -20.859 -7.703 1 97.12 78 ASN B O 1
ATOM 1781 N N . ASN B 1 79 ? -9.703 -20.688 -6.355 1 95.81 79 ASN B N 1
ATOM 1782 C CA . ASN B 1 79 ? -10.242 -22.031 -6.574 1 95.81 79 ASN B CA 1
ATOM 1783 C C . ASN B 1 79 ? -11.602 -21.984 -7.266 1 95.81 79 ASN B C 1
ATOM 1785 O O . ASN B 1 79 ? -12.555 -22.609 -6.809 1 95.81 79 ASN B O 1
ATOM 1789 N N . GLY B 1 80 ? -11.648 -21.25 -8.336 1 96.25 80 GLY B N 1
ATOM 1790 C CA . GLY B 1 80 ? -12.883 -20.953 -9.039 1 96.25 80 GLY B CA 1
ATOM 1791 C C . GLY B 1 80 ? -13.344 -19.516 -8.867 1 96.25 80 GLY B C 1
ATOM 1792 O O . GLY B 1 80 ? -12.727 -18.75 -8.133 1 96.25 80 GLY B O 1
ATOM 1793 N N . PRO B 1 81 ? -14.469 -19.172 -9.516 1 97.44 81 PRO B N 1
ATOM 1794 C CA . PRO B 1 81 ? -14.938 -17.797 -9.484 1 97.44 81 PRO B CA 1
ATOM 1795 C C . PRO B 1 81 ? -15.273 -17.312 -8.078 1 97.44 81 PRO B C 1
ATOM 1797 O O . PRO B 1 81 ? -15.883 -18.062 -7.301 1 97.44 81 PRO B O 1
ATOM 1800 N N . ASN B 1 82 ? -14.812 -16.203 -7.742 1 98.25 82 ASN B N 1
ATOM 1801 C CA . ASN B 1 82 ? -15.164 -15.469 -6.527 1 98.25 82 ASN B CA 1
ATOM 1802 C C . ASN B 1 82 ? -14.656 -16.188 -5.277 1 98.25 82 ASN B C 1
ATOM 1804 O O . ASN B 1 82 ? -15.336 -16.203 -4.25 1 98.25 82 ASN B O 1
ATOM 1808 N N . THR B 1 83 ? -13.5 -16.734 -5.34 1 98.31 83 THR B N 1
ATOM 1809 C CA . THR B 1 83 ? -12.945 -17.453 -4.195 1 98.31 83 THR B CA 1
ATOM 1810 C C . THR B 1 83 ? -11.555 -16.922 -3.852 1 98.31 83 THR B C 1
ATOM 1812 O O . THR B 1 83 ? -10.68 -17.688 -3.447 1 98.31 83 THR B O 1
ATOM 1815 N N . ASN B 1 84 ? -11.336 -15.656 -4.086 1 98.69 84 ASN B N 1
ATOM 1816 C CA . ASN B 1 84 ? -10.047 -15.055 -3.773 1 98.69 84 ASN B CA 1
ATOM 1817 C C . ASN B 1 84 ? -9.773 -15.062 -2.271 1 98.69 84 ASN B C 1
ATOM 1819 O O . ASN B 1 84 ? -10.688 -14.906 -1.468 1 98.69 84 ASN B O 1
ATOM 1823 N N . GLY B 1 85 ? -8.555 -15.297 -1.914 1 98.38 85 GLY B N 1
ATOM 1824 C CA . GLY B 1 85 ? -8.078 -15.227 -0.542 1 98.38 85 GLY B CA 1
ATOM 1825 C C . GLY B 1 85 ? -6.848 -14.359 -0.379 1 98.38 85 GLY B C 1
ATOM 1826 O O . GLY B 1 85 ? -6.902 -13.148 -0.592 1 98.38 85 GLY B O 1
ATOM 1827 N N . SER B 1 86 ? -5.723 -15.062 -0.048 1 98.75 86 SER B N 1
ATOM 1828 C CA . SER B 1 86 ? -4.492 -14.305 0.144 1 98.75 86 SER B CA 1
ATOM 1829 C C . SER B 1 86 ? -3.451 -14.656 -0.912 1 98.75 86 SER B C 1
ATOM 1831 O O . SER B 1 86 ? -2.455 -13.945 -1.069 1 98.75 86 SER B O 1
ATOM 1833 N N . GLN B 1 87 ? -3.676 -15.773 -1.59 1 98.88 87 GLN B N 1
ATOM 1834 C CA . GLN B 1 87 ? -2.645 -16.266 -2.502 1 98.88 87 GLN B CA 1
ATOM 1835 C C . GLN B 1 87 ? -2.666 -15.484 -3.816 1 98.88 87 GLN B C 1
ATOM 1837 O O . GLN B 1 87 ? -3.73 -15.07 -4.281 1 98.88 87 GLN B O 1
ATOM 1842 N N . PHE B 1 88 ? -1.498 -15.312 -4.402 1 98.88 88 PHE B N 1
ATOM 1843 C CA . PHE B 1 88 ? -1.348 -14.633 -5.684 1 98.88 88 PHE B CA 1
ATOM 1844 C C . PHE B 1 88 ? -0.149 -15.188 -6.449 1 98.88 88 PHE B C 1
ATOM 1846 O O . PHE B 1 88 ? 0.625 -15.984 -5.91 1 98.88 88 PHE B O 1
ATOM 1853 N N . PHE B 1 89 ? -0.055 -14.836 -7.758 1 98.81 89 PHE B N 1
ATOM 1854 C CA . PHE B 1 89 ? 1.059 -15.328 -8.562 1 98.81 89 PHE B CA 1
ATOM 1855 C C . PHE B 1 89 ? 1.575 -14.242 -9.5 1 98.81 89 PHE B C 1
ATOM 1857 O O . PHE B 1 89 ? 0.886 -13.25 -9.742 1 98.81 89 PHE B O 1
ATOM 1864 N N . PHE B 1 90 ? 2.777 -14.445 -9.938 1 98.62 90 PHE B N 1
ATOM 1865 C CA . PHE B 1 90 ? 3.42 -13.656 -10.984 1 98.62 90 PHE B CA 1
ATOM 1866 C C . PHE B 1 90 ? 3.543 -14.469 -12.273 1 98.62 90 PHE B C 1
ATOM 1868 O O . PHE B 1 90 ? 3.977 -15.625 -12.242 1 98.62 90 PHE B O 1
ATOM 1875 N N . THR B 1 91 ? 3.188 -13.844 -13.367 1 98.81 91 THR B N 1
ATOM 1876 C CA . THR B 1 91 ? 3.354 -14.57 -14.617 1 98.81 91 THR B CA 1
ATOM 1877 C C . THR B 1 91 ? 4.773 -14.406 -15.156 1 98.81 91 THR B C 1
ATOM 1879 O O . THR B 1 91 ? 5.359 -13.328 -15.047 1 98.81 91 THR B O 1
ATOM 1882 N N . TYR B 1 92 ? 5.301 -15.406 -15.789 1 98.69 92 TYR B N 1
ATOM 1883 C CA . TYR B 1 92 ? 6.613 -15.367 -16.422 1 98.69 92 TYR B CA 1
ATOM 1884 C C . TYR B 1 92 ? 6.508 -14.906 -17.875 1 98.69 92 TYR B C 1
ATOM 1886 O O . TYR B 1 92 ? 7.504 -14.516 -18.484 1 98.69 92 TYR B O 1
ATOM 1894 N N . ALA B 1 93 ? 5.348 -15.055 -18.391 1 98.38 93 ALA B N 1
ATOM 1895 C CA . ALA B 1 93 ? 5.066 -14.711 -19.781 1 98.38 93 ALA B CA 1
ATOM 1896 C C . ALA B 1 93 ? 3.578 -14.453 -20 1 98.38 93 ALA B C 1
ATOM 1898 O O . ALA B 1 93 ? 2.791 -14.5 -19.047 1 98.38 93 ALA B O 1
ATOM 1899 N N . LYS B 1 94 ? 3.305 -14.125 -21.234 1 98.44 94 LYS B N 1
ATOM 1900 C CA . LYS B 1 94 ? 1.905 -13.914 -21.594 1 98.44 94 LYS B CA 1
ATOM 1901 C C . LYS B 1 94 ? 1.079 -15.172 -21.359 1 98.44 94 LYS B C 1
ATOM 1903 O O . LYS B 1 94 ? 1.511 -16.281 -21.688 1 98.44 94 LYS B O 1
ATOM 1908 N N . GLN B 1 95 ? -0.091 -15.008 -20.672 1 98.44 95 GLN B N 1
ATOM 1909 C CA . GLN B 1 95 ? -1.018 -16.094 -20.375 1 98.44 95 GLN B CA 1
ATOM 1910 C C . GLN B 1 9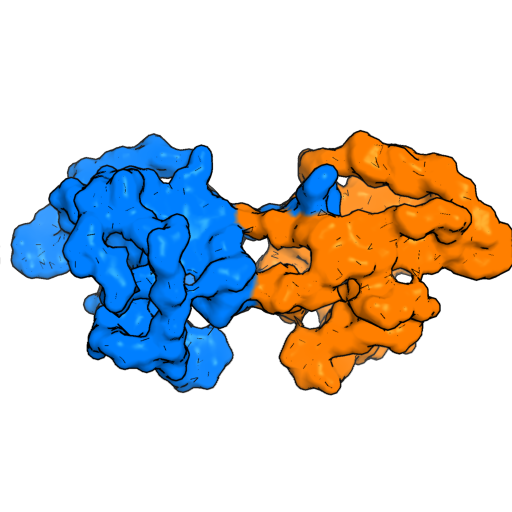5 ? -2.459 -15.68 -20.656 1 98.44 95 GLN B C 1
ATOM 1912 O O . GLN B 1 95 ? -3.27 -15.578 -19.734 1 98.44 95 GLN B O 1
ATOM 1917 N N . PRO B 1 96 ? -2.844 -15.562 -21.875 1 98.12 96 PRO B N 1
ATOM 1918 C CA . PRO B 1 96 ? -4.168 -15.039 -22.203 1 98.12 96 PRO B CA 1
ATOM 1919 C C . PRO B 1 96 ? -5.301 -15.93 -21.703 1 98.12 96 PRO B C 1
ATOM 1921 O O . PRO B 1 96 ? -6.414 -15.445 -21.469 1 98.12 96 PRO B O 1
ATOM 1924 N N . HIS B 1 97 ? -5.066 -17.203 -21.562 1 97.88 97 HIS B N 1
ATOM 1925 C CA . HIS B 1 97 ? -6.105 -18.109 -21.094 1 97.88 97 HIS B CA 1
ATOM 1926 C C . HIS B 1 97 ? -6.527 -17.797 -19.672 1 97.88 97 HIS B C 1
ATOM 1928 O O . HIS B 1 97 ? -7.551 -18.281 -19.188 1 97.88 97 HIS B O 1
ATOM 1934 N N . LEU B 1 98 ? -5.727 -17.016 -18.953 1 98.31 98 LEU B N 1
ATOM 1935 C CA . LEU B 1 98 ? -6.055 -16.625 -17.578 1 98.31 98 LEU B CA 1
ATOM 1936 C C . LEU B 1 98 ? -6.953 -15.398 -17.562 1 98.31 98 LEU B C 1
ATOM 1938 O O . LEU B 1 98 ? -7.551 -15.07 -16.547 1 98.31 98 LEU B O 1
ATOM 1942 N N . ASP B 1 99 ? -7.082 -14.688 -18.688 1 98.12 99 ASP B N 1
ATOM 1943 C CA . ASP B 1 99 ? -7.871 -13.461 -18.75 1 98.12 99 ASP B CA 1
ATOM 1944 C C . ASP B 1 99 ? -9.336 -13.734 -18.422 1 98.12 99 ASP B C 1
ATOM 1946 O O . ASP B 1 99 ? -9.914 -14.719 -18.891 1 98.12 99 ASP B O 1
ATOM 1950 N N . MET B 1 100 ? -9.914 -12.938 -17.547 1 97 100 MET B N 1
ATOM 1951 C CA . MET B 1 100 ? -11.32 -13.008 -17.141 1 97 100 MET B CA 1
ATOM 1952 C C . MET B 1 100 ? -11.578 -14.25 -16.297 1 97 100 MET B C 1
ATOM 1954 O O . MET B 1 100 ? -12.719 -14.688 -16.156 1 97 100 MET B O 1
ATOM 1958 N N . LYS B 1 101 ? -10.578 -14.789 -15.773 1 97.75 101 LYS B N 1
ATOM 1959 C CA . LYS B 1 101 ? -10.68 -15.914 -14.852 1 97.75 101 LYS B CA 1
ATOM 1960 C C . LYS B 1 101 ? -9.984 -15.602 -13.523 1 97.75 101 LYS B C 1
ATOM 1962 O O . LYS B 1 101 ? -10.391 -16.094 -12.477 1 97.75 101 LYS B O 1
ATOM 1967 N N . TYR B 1 102 ? -8.945 -14.859 -13.641 1 98.62 102 TYR B N 1
ATOM 1968 C CA . TYR B 1 102 ? -8.188 -14.445 -12.469 1 98.62 102 TYR B CA 1
ATOM 1969 C C . TYR B 1 102 ? -8.062 -12.93 -12.406 1 98.62 102 TYR B C 1
ATOM 1971 O O . TYR B 1 102 ? -7.832 -12.281 -13.43 1 98.62 102 TYR B O 1
ATOM 1979 N N . THR B 1 103 ? -8.219 -12.359 -11.289 1 98.75 103 THR B N 1
ATOM 1980 C CA . THR B 1 103 ? -8.156 -10.914 -11.102 1 98.75 103 THR B CA 1
ATOM 1981 C C . THR B 1 103 ? -6.719 -10.422 -11.172 1 98.75 103 THR B C 1
ATOM 1983 O O . THR B 1 103 ? -5.887 -10.789 -10.344 1 98.75 103 THR B O 1
ATOM 1986 N N . VAL B 1 104 ? -6.418 -9.633 -12.156 1 98.81 104 VAL B N 1
ATOM 1987 C CA . VAL B 1 104 ? -5.148 -8.914 -12.219 1 98.81 104 VAL B CA 1
ATOM 1988 C C . VAL B 1 104 ? -5.199 -7.691 -11.297 1 98.81 104 VAL B C 1
ATOM 1990 O O . VAL B 1 104 ? -6.137 -6.895 -11.367 1 98.81 104 VAL B O 1
ATOM 1993 N N . PHE B 1 105 ? -4.137 -7.512 -10.375 1 98.5 105 PHE B N 1
ATOM 1994 C CA . PHE B 1 105 ? -4.227 -6.375 -9.469 1 98.5 105 PHE B CA 1
ATOM 1995 C C . PHE B 1 105 ? -2.898 -5.629 -9.398 1 98.5 105 PHE B C 1
ATOM 1997 O O . PHE B 1 105 ? -2.787 -4.609 -8.719 1 98.5 105 PHE B O 1
ATOM 2004 N N . GLY B 1 106 ? -1.887 -6.117 -10.148 1 98.31 106 GLY B N 1
ATOM 2005 C CA . GLY B 1 106 ? -0.607 -5.426 -10.156 1 98.31 106 GLY B CA 1
ATOM 2006 C C . GLY B 1 106 ? 0.311 -5.891 -11.273 1 98.31 106 GLY B C 1
ATOM 2007 O O . GLY B 1 106 ? -0.055 -6.762 -12.062 1 98.31 106 GLY B O 1
ATOM 2008 N N . LYS B 1 107 ? 1.438 -5.234 -11.328 1 98.12 107 LYS B N 1
ATOM 2009 C CA . LYS B 1 107 ? 2.475 -5.555 -12.305 1 98.12 107 LYS B CA 1
ATOM 2010 C C . LYS B 1 107 ? 3.861 -5.203 -11.766 1 98.12 107 LYS B C 1
ATOM 2012 O O . LYS B 1 107 ? 4.047 -4.156 -11.148 1 98.12 107 LYS B O 1
ATOM 2017 N N . ILE B 1 108 ? 4.77 -6.086 -12.047 1 97.31 108 ILE B N 1
ATOM 2018 C CA . ILE B 1 108 ? 6.152 -5.816 -11.664 1 97.31 108 ILE B CA 1
ATOM 2019 C C . ILE B 1 108 ? 6.723 -4.703 -12.547 1 97.31 108 ILE B C 1
ATOM 2021 O O . ILE B 1 108 ? 6.645 -4.77 -13.773 1 97.31 108 ILE B O 1
ATOM 2025 N N . ILE B 1 109 ? 7.238 -3.691 -11.969 1 93.25 109 ILE B N 1
ATOM 2026 C CA . ILE B 1 109 ? 7.824 -2.586 -12.719 1 93.25 109 ILE B CA 1
ATOM 2027 C C . ILE B 1 109 ? 9.336 -2.547 -12.484 1 93.25 109 ILE B C 1
ATOM 2029 O O . ILE B 1 109 ? 10.078 -1.962 -13.281 1 93.25 109 ILE B O 1
ATOM 2033 N N . ASP B 1 110 ? 9.781 -3.057 -11.422 1 89.94 110 ASP B N 1
ATOM 2034 C CA . ASP B 1 110 ? 11.195 -3.225 -11.094 1 89.94 110 ASP B CA 1
ATOM 2035 C C . ASP B 1 110 ? 11.445 -4.566 -10.414 1 89.94 110 ASP B C 1
ATOM 2037 O O . ASP B 1 110 ? 10.562 -5.102 -9.742 1 89.94 110 ASP B O 1
ATOM 2041 N N . GLY B 1 111 ? 12.594 -5.16 -10.633 1 88.62 111 GLY B N 1
ATOM 2042 C CA . GLY B 1 111 ? 12.891 -6.441 -10.008 1 88.62 111 GLY B CA 1
ATOM 2043 C C . GLY B 1 111 ? 12.664 -7.621 -10.938 1 88.62 111 GLY B C 1
ATOM 2044 O O . GLY B 1 111 ? 12.492 -8.758 -10.477 1 88.62 111 GLY B O 1
ATOM 2045 N N . LEU B 1 112 ? 12.602 -7.414 -12.188 1 93.69 112 LEU B N 1
ATOM 2046 C CA . LEU B 1 112 ? 12.414 -8.492 -13.156 1 93.69 112 LEU B CA 1
ATOM 2047 C C . LEU B 1 112 ? 13.578 -9.477 -13.109 1 93.69 112 LEU B C 1
ATOM 2049 O O . LEU B 1 112 ? 13.414 -10.656 -13.438 1 93.69 112 LEU B O 1
ATOM 2053 N N . GLU B 1 113 ? 14.688 -9.039 -12.656 1 94.75 113 GLU B N 1
ATOM 2054 C CA . GLU B 1 113 ? 15.828 -9.938 -12.492 1 94.75 113 GLU B CA 1
ATOM 2055 C C . GLU B 1 113 ? 15.539 -11 -11.445 1 94.75 113 GLU B C 1
ATOM 2057 O O . GLU B 1 113 ? 15.977 -12.148 -11.578 1 94.75 113 GLU B O 1
ATOM 2062 N N . THR B 1 114 ? 14.93 -10.562 -10.367 1 95.19 114 THR B N 1
ATOM 2063 C CA . THR B 1 114 ? 14.539 -11.531 -9.352 1 95.19 114 THR B CA 1
ATOM 2064 C C . THR B 1 114 ? 13.547 -12.539 -9.922 1 95.19 114 THR B C 1
ATOM 2066 O O . THR B 1 114 ? 13.633 -13.734 -9.625 1 95.19 114 THR B O 1
ATOM 2069 N N . LEU B 1 115 ? 12.641 -12.086 -10.688 1 96.69 115 LEU B N 1
ATOM 2070 C CA . LEU B 1 115 ? 11.695 -12.977 -11.352 1 96.69 115 LEU B CA 1
ATOM 2071 C C . LEU B 1 115 ? 12.422 -13.969 -12.25 1 96.69 115 LEU B C 1
ATOM 2073 O O . LEU B 1 115 ? 12.062 -15.148 -12.305 1 96.69 115 LEU B O 1
ATOM 2077 N N . ASP B 1 116 ? 13.453 -13.531 -12.938 1 97.25 116 ASP B N 1
ATOM 2078 C CA . ASP B 1 116 ? 14.273 -14.406 -13.766 1 97.25 116 ASP B CA 1
ATOM 2079 C C . ASP B 1 116 ? 14.906 -15.516 -12.93 1 97.25 116 ASP B C 1
ATOM 2081 O O . ASP B 1 116 ? 14.93 -16.672 -13.352 1 97.25 116 ASP B O 1
ATOM 2085 N N . GLU B 1 117 ? 15.352 -15.148 -11.797 1 97.06 117 GLU B N 1
ATOM 2086 C CA . GLU B 1 117 ? 15.992 -16.125 -10.922 1 97.06 117 GLU B CA 1
ATOM 2087 C C . GLU B 1 117 ? 14.984 -17.156 -10.414 1 97.06 117 GLU B C 1
ATOM 2089 O O . GLU B 1 117 ? 15.289 -18.344 -10.344 1 97.06 117 GLU B O 1
ATOM 2094 N N . LEU B 1 118 ? 13.852 -16.703 -10.094 1 97.25 118 LEU B N 1
ATOM 2095 C CA . LEU B 1 118 ? 12.812 -17.609 -9.633 1 97.25 118 LEU B CA 1
ATOM 2096 C C . LEU B 1 118 ? 12.445 -18.609 -10.727 1 97.25 118 LEU B C 1
ATOM 2098 O O . LEU B 1 118 ? 12.281 -19.797 -10.453 1 97.25 118 LEU B O 1
ATOM 2102 N N . GLU B 1 119 ? 12.336 -18.125 -11.898 1 98.12 119 GLU B N 1
ATOM 2103 C CA . GLU B 1 119 ? 11.898 -18.953 -13.016 1 98.12 119 GLU B CA 1
ATOM 2104 C C . GLU B 1 119 ? 12.883 -20.094 -13.266 1 98.12 119 GLU B C 1
ATOM 2106 O O . GLU B 1 119 ? 12.5 -21.156 -13.773 1 98.12 119 GLU B O 1
ATOM 2111 N N . LYS B 1 120 ? 14.094 -19.953 -12.867 1 97.75 120 LYS B N 1
ATOM 2112 C CA . LYS B 1 120 ? 15.156 -20.906 -13.156 1 97.75 120 LYS B CA 1
ATOM 2113 C C . LYS B 1 120 ? 15.281 -21.953 -12.047 1 97.75 120 LYS B C 1
ATOM 2115 O O . LYS B 1 120 ? 16.016 -22.922 -12.188 1 97.75 120 LYS B O 1
ATOM 2120 N N . LEU B 1 121 ? 14.594 -21.766 -11 1 98.06 121 LEU B N 1
ATOM 2121 C CA . LEU B 1 121 ? 14.727 -22.672 -9.867 1 98.06 121 LEU B CA 1
ATOM 2122 C C . LEU B 1 121 ? 14.266 -24.078 -10.242 1 98.06 121 LEU B C 1
ATOM 2124 O O . LEU B 1 121 ? 13.227 -24.25 -10.875 1 98.06 121 LEU B O 1
ATOM 2128 N N . PRO B 1 122 ? 15.062 -25.094 -9.828 1 98.25 122 PRO B N 1
ATOM 2129 C CA . PRO B 1 122 ? 14.555 -26.469 -9.984 1 98.25 122 PRO B CA 1
ATOM 2130 C C . PRO B 1 122 ? 13.336 -26.75 -9.117 1 98.25 122 PRO B C 1
ATOM 2132 O O . PRO B 1 122 ? 13.227 -26.219 -8 1 98.25 122 PRO B O 1
ATOM 2135 N N . VAL B 1 123 ? 12.461 -27.562 -9.648 1 98.5 123 VAL B N 1
ATOM 2136 C CA . VAL B 1 123 ? 11.211 -27.844 -8.945 1 98.5 123 VAL B CA 1
ATOM 2137 C C . VAL B 1 123 ? 10.961 -29.344 -8.906 1 98.5 123 VAL B C 1
ATOM 2139 O O . VAL B 1 123 ? 11.562 -30.109 -9.672 1 98.5 123 VAL B O 1
ATOM 2142 N N . ASN B 1 124 ? 10.164 -29.703 -7.863 1 98.06 124 ASN B N 1
ATOM 2143 C CA . ASN B 1 124 ? 9.609 -31.062 -7.898 1 98.06 124 ASN B CA 1
ATOM 2144 C C . ASN B 1 124 ? 8.758 -31.281 -9.141 1 98.06 124 ASN B C 1
ATOM 2146 O O . ASN B 1 124 ? 7.859 -30.5 -9.438 1 98.06 124 ASN B O 1
ATOM 2150 N N . GLU B 1 125 ? 8.977 -32.344 -9.852 1 97.06 125 GLU B N 1
ATOM 2151 C CA . GLU B 1 125 ? 8.359 -32.594 -11.148 1 97.06 125 GLU B CA 1
ATOM 2152 C C . GLU B 1 125 ? 6.855 -32.812 -11.008 1 97.06 125 GLU B C 1
ATOM 2154 O O . GLU B 1 125 ? 6.09 -32.531 -11.93 1 97.06 125 GLU B O 1
ATOM 2159 N N . LYS B 1 126 ? 6.445 -33.312 -9.898 1 9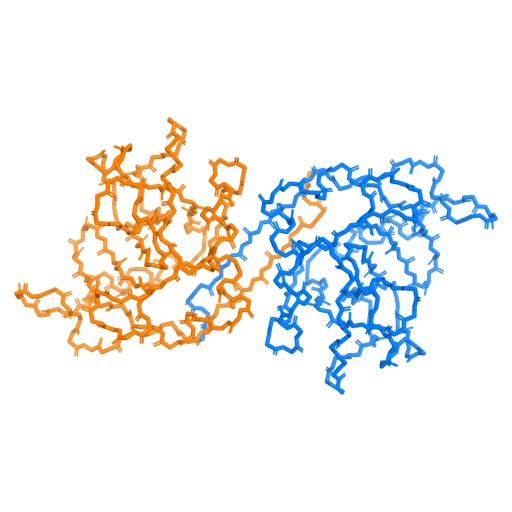6.75 126 LYS B N 1
ATOM 2160 C CA . LYS B 1 126 ? 5.039 -33.656 -9.711 1 96.75 126 LYS B CA 1
ATOM 2161 C C . LYS B 1 126 ? 4.27 -32.469 -9.117 1 96.75 126 LYS B C 1
ATOM 2163 O O . LYS B 1 126 ? 3.168 -32.156 -9.57 1 96.75 126 LYS B O 1
ATOM 2168 N N . THR B 1 127 ? 4.816 -31.75 -8.18 1 96.38 127 THR B N 1
ATOM 2169 C CA . THR B 1 127 ? 4.086 -30.75 -7.422 1 96.38 127 THR B CA 1
ATOM 2170 C C . THR B 1 127 ? 4.477 -29.344 -7.871 1 96.38 127 THR B C 1
ATOM 2172 O O . THR B 1 127 ? 3.822 -28.359 -7.504 1 96.38 127 THR B O 1
ATOM 2175 N N . PHE B 1 128 ? 5.609 -29.234 -8.602 1 98.06 128 PHE B N 1
ATOM 2176 C CA . PHE B 1 128 ? 6.156 -27.969 -9.086 1 98.06 128 PHE B CA 1
ATOM 2177 C C . PHE B 1 128 ? 6.629 -27.109 -7.926 1 98.06 128 PHE B C 1
ATOM 2179 O O . PHE B 1 128 ? 6.816 -25.891 -8.086 1 98.06 128 PHE B O 1
ATOM 2186 N N . ARG B 1 129 ? 6.77 -27.688 -6.789 1 97.94 129 ARG B N 1
ATOM 2187 C CA . ARG B 1 129 ? 7.355 -27 -5.648 1 97.94 129 ARG B CA 1
ATOM 2188 C C . ARG B 1 129 ? 8.859 -26.828 -5.824 1 97.94 129 ARG B C 1
ATOM 2190 O O . ARG B 1 129 ? 9.562 -27.781 -6.156 1 97.94 129 ARG B O 1
ATOM 2197 N N . PRO B 1 130 ? 9.312 -25.594 -5.637 1 98 130 PRO B N 1
ATOM 2198 C CA . PRO B 1 130 ? 10.766 -25.438 -5.707 1 98 130 PRO B CA 1
ATOM 2199 C C . PRO B 1 130 ? 11.508 -26.344 -4.727 1 98 130 PRO B C 1
ATOM 2201 O O . PRO B 1 130 ? 11.062 -26.531 -3.592 1 98 130 PRO B O 1
ATOM 2204 N N . LEU B 1 131 ? 12.641 -26.906 -5.129 1 97.81 131 LEU B N 1
ATOM 2205 C CA . LEU B 1 131 ? 13.438 -27.797 -4.293 1 97.81 131 LEU B CA 1
ATOM 2206 C C . LEU B 1 131 ? 14.148 -27.016 -3.191 1 97.81 131 LEU B C 1
ATOM 2208 O O . LEU B 1 131 ? 14.438 -27.562 -2.123 1 97.81 131 LEU B O 1
ATOM 2212 N N . THR B 1 132 ? 14.5 -25.859 -3.518 1 96 132 THR B N 1
ATOM 2213 C CA . THR B 1 132 ? 15.008 -24.938 -2.512 1 96 132 THR B CA 1
ATOM 2214 C C . THR B 1 132 ? 13.938 -23.922 -2.109 1 96 132 THR B C 1
ATOM 2216 O O . THR B 1 132 ? 13.383 -23.219 -2.959 1 96 132 THR B O 1
ATOM 2219 N N . GLU B 1 133 ? 13.734 -23.922 -0.837 1 94.19 133 GLU B N 1
ATOM 2220 C CA . GLU B 1 133 ? 12.711 -22.984 -0.37 1 94.19 133 GLU B CA 1
ATOM 2221 C C . GLU B 1 133 ? 13.125 -21.547 -0.63 1 94.19 133 GLU B C 1
ATOM 2223 O O . GLU B 1 133 ? 14.242 -21.141 -0.294 1 94.19 133 GLU B O 1
ATOM 2228 N N . THR B 1 134 ? 12.297 -20.844 -1.276 1 94.88 134 THR B N 1
ATOM 2229 C CA . THR B 1 134 ? 12.406 -19.406 -1.477 1 94.88 134 THR B CA 1
ATOM 2230 C C . THR B 1 134 ? 11.211 -18.672 -0.857 1 94.88 134 THR B C 1
ATOM 2232 O O . THR B 1 134 ? 10.062 -19.078 -1.057 1 94.88 134 THR B O 1
ATOM 2235 N N . ARG B 1 135 ? 11.5 -17.625 -0.059 1 96.56 135 ARG B N 1
ATOM 2236 C CA . ARG B 1 135 ? 10.438 -16.984 0.706 1 96.56 135 ARG B CA 1
ATOM 2237 C C . ARG B 1 135 ? 10.438 -15.477 0.486 1 96.56 135 ARG B C 1
ATOM 2239 O O . ARG B 1 135 ? 11.469 -14.898 0.145 1 96.56 135 ARG B O 1
ATOM 2246 N N . ILE B 1 136 ? 9.289 -14.906 0.663 1 95.88 136 ILE B N 1
ATOM 2247 C CA . ILE B 1 136 ? 9.188 -13.469 0.838 1 95.88 136 ILE B CA 1
ATOM 2248 C C . ILE B 1 136 ? 9.719 -13.078 2.219 1 95.88 136 ILE B C 1
ATOM 2250 O O . ILE B 1 136 ? 9.125 -13.438 3.238 1 95.88 136 ILE B O 1
ATOM 2254 N N . LYS B 1 137 ? 10.805 -12.375 2.303 1 93.44 137 LYS B N 1
ATOM 2255 C CA . LYS B 1 137 ? 11.328 -11.961 3.6 1 93.44 137 LYS B CA 1
ATOM 2256 C C . LYS B 1 137 ? 10.453 -10.875 4.223 1 93.44 137 LYS B C 1
ATOM 2258 O O . LYS B 1 137 ? 9.992 -11.023 5.359 1 93.44 137 LYS B O 1
ATOM 2263 N N . ASP B 1 138 ? 10.195 -9.82 3.465 1 91.31 138 ASP B N 1
ATOM 2264 C CA . ASP B 1 138 ? 9.312 -8.719 3.846 1 91.31 138 ASP B CA 1
ATOM 2265 C C . ASP B 1 138 ? 8.797 -7.977 2.615 1 91.31 138 ASP B C 1
ATOM 2267 O O . ASP B 1 138 ? 9.305 -8.172 1.508 1 91.31 138 ASP B O 1
ATOM 2271 N N . VAL B 1 139 ? 7.723 -7.328 2.846 1 93.62 139 VAL B N 1
ATOM 2272 C CA . VAL B 1 139 ? 7.199 -6.492 1.77 1 93.62 139 VAL B CA 1
ATOM 2273 C C . VAL B 1 139 ? 7.324 -5.02 2.146 1 93.62 139 VAL B C 1
ATOM 2275 O O . VAL B 1 139 ? 6.832 -4.598 3.195 1 93.62 139 VAL B O 1
ATOM 2278 N N . THR B 1 140 ? 8.008 -4.262 1.314 1 93.69 140 THR B N 1
ATOM 2279 C CA . THR B 1 140 ? 8.078 -2.816 1.496 1 93.69 140 THR B CA 1
ATOM 2280 C C . THR B 1 140 ? 7.043 -2.109 0.629 1 93.69 140 THR B C 1
ATOM 2282 O O . THR B 1 140 ? 6.812 -2.502 -0.518 1 93.69 140 THR B O 1
ATOM 2285 N N . ILE B 1 141 ? 6.449 -1.11 1.234 1 95.44 141 ILE B N 1
ATOM 2286 C CA . ILE B 1 141 ? 5.398 -0.4 0.519 1 95.44 141 ILE B CA 1
ATOM 2287 C C . ILE B 1 141 ? 5.762 1.078 0.395 1 95.44 141 ILE B C 1
ATOM 2289 O O . ILE B 1 141 ? 6.227 1.69 1.359 1 95.44 141 ILE B O 1
ATOM 2293 N N . HIS B 1 142 ? 5.559 1.58 -0.752 1 94.62 142 HIS B N 1
ATOM 2294 C CA . HIS B 1 142 ? 5.711 3.002 -1.037 1 94.62 142 HIS B CA 1
ATOM 2295 C C . HIS B 1 142 ? 4.438 3.58 -1.645 1 94.62 142 HIS B C 1
ATOM 2297 O O . HIS B 1 142 ? 3.791 2.934 -2.473 1 94.62 142 HIS B O 1
ATOM 2303 N N . ALA B 1 143 ? 4.078 4.699 -1.136 1 94.75 143 ALA B N 1
ATOM 2304 C CA . ALA B 1 143 ? 2.936 5.434 -1.679 1 94.75 143 ALA B CA 1
ATOM 2305 C C . ALA B 1 143 ? 3.359 6.809 -2.182 1 94.75 143 ALA B C 1
ATOM 2307 O O . ALA B 1 143 ? 4.219 7.461 -1.582 1 94.75 143 ALA B O 1
ATOM 2308 N N . ASN B 1 144 ? 2.789 7.27 -3.26 1 92.81 144 ASN B N 1
ATOM 2309 C CA . ASN B 1 144 ? 3.068 8.602 -3.795 1 92.81 144 ASN B CA 1
ATOM 2310 C C . ASN B 1 144 ? 1.799 9.438 -3.9 1 92.81 144 ASN B C 1
ATOM 2312 O O . ASN B 1 144 ? 1.037 9.305 -4.859 1 92.81 144 ASN B O 1
ATOM 2316 N N . PRO B 1 145 ? 1.613 10.32 -2.906 1 89.31 145 PRO B N 1
ATOM 2317 C CA . PRO B 1 145 ? 0.429 11.18 -2.951 1 89.31 145 PRO B CA 1
ATOM 2318 C C . PRO B 1 145 ? 0.614 12.391 -3.863 1 89.31 145 PRO B C 1
ATOM 2320 O O . PRO B 1 145 ? -0.321 13.172 -4.055 1 89.31 145 PRO B O 1
ATOM 2323 N N . PHE B 1 146 ? 1.763 12.625 -4.375 1 83.62 146 PHE B N 1
ATOM 2324 C CA . PHE B 1 146 ? 2.051 13.781 -5.215 1 83.62 146 PHE B CA 1
ATOM 2325 C C . PHE B 1 146 ? 2.023 13.398 -6.691 1 83.62 146 PHE B C 1
ATOM 2327 O O . PHE B 1 146 ? 2.486 14.164 -7.543 1 83.62 146 PHE B O 1
ATOM 2334 N N . ALA B 1 147 ? 1.391 12.094 -6.785 1 64.12 147 ALA B N 1
ATOM 2335 C CA . ALA B 1 147 ? 1.36 11.586 -8.156 1 64.12 147 ALA B CA 1
ATOM 2336 C C . ALA B 1 147 ? 0.357 12.359 -9 1 64.12 147 ALA B C 1
ATOM 2338 O O . ALA B 1 147 ? -0.74 12.68 -8.539 1 64.12 147 ALA B O 1
ATOM 2339 N N . GLY B 1 148 ? 0.594 13.102 -10.094 1 56.91 148 GLY B N 1
ATOM 2340 C CA . GLY B 1 148 ? -0.207 13.781 -11.102 1 56.91 148 GLY B CA 1
ATOM 2341 C C . GLY B 1 148 ? 0.401 15.094 -11.562 1 56.91 148 GLY B C 1
ATOM 2342 O O . GLY B 1 148 ? 1.258 15.656 -10.875 1 56.91 148 GLY B O 1
#

Nearest PDB structures (foldseek):
  1xyh-assembly1_A  TM=9.855E-01  e=1.244E-24  Homo sapiens
  1zkc-assembly2_B  TM=9.800E-01  e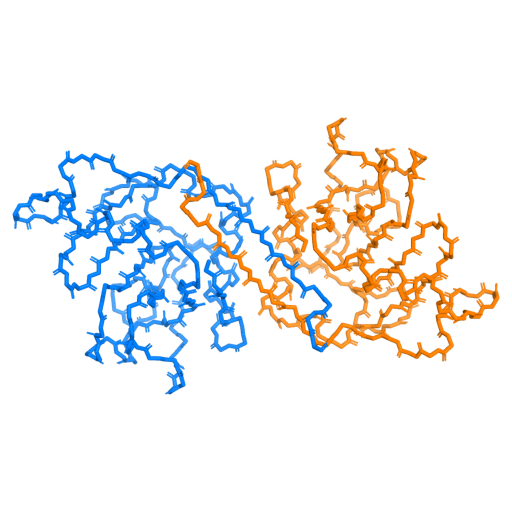=5.318E-19  Homo sapiens
  7abi-assembly1_t  TM=9.865E-01  e=1.200E-18  Homo sapiens
  7dvq-assembly1_9  TM=9.786E-01  e=7.278E-18  Homo sapiens
  9fmd-assembly1_w  TM=9.822E-01  e=2.328E-17  Homo sapiens

InterPro domains:
  IPR002130 Cyclophilin-type peptidyl-prolyl cis-trans isomerase domain [PF00160] (3-140)
  IPR002130 Cyclophilin-type peptidyl-prolyl cis-trans isomerase domain [PR00153] (3-18)
  IPR002130 Cyclophilin-type peptidyl-prolyl cis-trans isomerase domain [PR00153] (29-41)
  IPR002130 Cyclophilin-type peptidyl-prolyl cis-trans isomerase domain [PR00153] (72-87)
  IPR002130 Cyclophilin-type peptidyl-prolyl cis-trans isomerase domain [PR00153] (87-99)
  IPR002130 Cyclophilin-type peptidyl-prolyl cis-trans isomerase domain [PR00153] (100-115)
  IPR002130 Cyclophilin-type peptidyl-prolyl cis-trans isomerase domain [PS50072] (1-141)
  IPR020892 Cyclophilin-type peptidyl-prolyl cis-trans isomerase, conserved site [PS00170] (24-41)
  IPR024936 Cyclophilin-type peptidyl-prolyl cis-trans isomerase [PIRSF001467] (3-142)
  IPR029000 Cyclophilin-like domain superfamily [G3DSA:2.40.100.10] (1-148)
  IPR029000 Cyclophilin-like domain superfamily [SSF50891] (3-146)
  IPR044666 Cyclophilin-type peptidyl-prolyl cis-trans isomerase, cyclophilin A-like [PTHR45625] (3-141)

pLDDT: mean 96.15, std 4.83, range [56.91, 98.88]

Sequence (296 aa):
MFLFCERSPKSCENFLALCASGFYNGCIFHRNIKGFMVQTGDPTGTGKGGTSIWGRKFEDEYSEHLKHNVRGVVSMANNGPNTNGSQFFFTYAKQPHLDMKYTVFGKIIDGLETLDELEKLPVNEKTFRPLTETRIKDVTIHANPFAGMFLFCERSPKSCENFLALCASGFYNGCIFHRNIKGFMVQTGDPTGTGKGGTSIWGRKFEDEYSEHLKHNVRGVVSMANNGPNTNGSQFFFTYAKQPHLDMKYTVFGKIIDGLETLDELEKLPVNEKTFRPLTETRIKDVTIHANPFAG

Foldseek 3Di:
DFWQCVQWVQLVVQQVVCQVVCQQAFWWQFAADAQFKTKTFAPVSPVPHFFTPVRFFAFARADPVQFQAAFFFKWFDADWGRGGGGMIITTRGRDRVCHPTIHTTDGDPDDVVVVVVRSPADADPPRNGGPDIDGDNHDDDDDDPVDD/DFWQCVQWVQLVVQQVVCQVVCQQAFWWQFAADAQFKTKTFAPVSPVPHFFTPVRFFAFARADPVDFQAAFFFKWFDADWGRGGGGMIITTRGRDRVCHPTIHTTDGDPDDVVVVVVRSPADADPPRNGGPDIDGDNHDDDDDDPVDD

Secondary structure (DSSP, 8-state):
-EE-TTTSHHHHHHHHHHHHTTTTTT-B--EEETTTEEEE--TTSSSS----TTSS-B-----TT--S-STTEEEE--SSTT-B-S-EEEESS--GGGTTTS-EEEE--S-HHHHHHHHT--B-TTT--BSS--B--EEEEEEEEEE-/-EE-TTTSHHHHHHHHHHHHTTTTTT-B--EEETTTEEEE--TTSSSS----TTSS-B-----TT--S-STTEEEE--SSTT-B-S-EEEESS--GGGTTTS-EEEE--S-HHHHHHHHT--B-TTT--BSS--B--EEEEEEEEEE-